Protein AF-A0A7S2I9E3-F1 (afdb_monomer_lite)

Organism: NCBI:txid1333877

Secondary structure (DSSP, 8-state):
---HHHHHHHHHHTT-----EEEEEE---B-TTS-B---STTTSSTTSHHHHBSHHHHHHHHHHHS--TT--HHHHHH-SSS---EEEEEEEEEE--TTTTTPEEEEEEEEEEEEE--S-SS--EEEEEETTEEEEEESSHHHHHHHHHHHHHHHHHHHHHTTTT-TT--HHHHHHHPPEEE---TT-SSTTS---HHHHHHHHHHHHHHH-

Foldseek 3Di:
DWALVNVVVVVVVVPPDPAAAEEEAEQEDADPQQQRDCVDPLSCPLRHLVPFWPVVVVSVVCQVVVPDDPDGLNCQQLPLPNHDKDKDFFTWGQFDTVVRVRDGDPDIDTHMYIYGYQNDLFADWDWDQDPVGTFIDGPDPSSLSSLLVVLVVSLVVQCVVQVVPPPPDDPVNSVRRRHHYRYDPHSASDPDRGHGPVSNVVSVVVSVVVRD

Sequence (212 aa):
DISALDIAQNLRKMNICDRHIFVLGEICSFDTAGAADLSKPYAMHPHCLPTRSDFSRFLETAQVTVRAGQATMQEHLKAKQDPYIFICPDVCCFRGSRDDGYGFVEEPSRVHVIAASMASNRPALQSVPTRQGSTKWYACKSDHTALVERLNLIALAALQASGMDAPGMDDEEAANKAPILILTAMGFGGGDQSHPRDAFASSLKAWRRNFS

pLDDT: mean 88.12, std 9.2, range [48.75, 97.25]

Radius of gyration: 17.82 Å; chains: 1; bounding box: 50×43×45 Å

Structure (mmCIF, N/CA/C/O backbone):
data_AF-A0A7S2I9E3-F1
#
_entry.id   AF-A0A7S2I9E3-F1
#
loop_
_atom_site.group_PDB
_atom_site.id
_atom_site.type_symbol
_atom_site.label_atom_id
_atom_site.label_alt_id
_atom_site.label_comp_id
_atom_site.label_asym_id
_atom_site.label_entity_id
_atom_site.label_seq_id
_atom_site.pdbx_PDB_ins_code
_atom_site.Cartn_x
_atom_site.Cartn_y
_atom_site.Cartn_z
_atom_site.occupancy
_atom_site.B_iso_or_equiv
_atom_site.auth_seq_id
_atom_site.auth_comp_id
_atom_site.auth_asym_id
_atom_site.auth_atom_id
_atom_site.pdbx_PDB_model_num
ATOM 1 N N . ASP A 1 1 ? 10.427 14.569 7.882 1.00 63.28 1 ASP A N 1
ATOM 2 C CA . ASP A 1 1 ? 9.485 13.743 7.105 1.00 63.28 1 ASP A CA 1
ATOM 3 C C . ASP A 1 1 ? 8.249 13.442 7.924 1.00 63.28 1 ASP A C 1
ATOM 5 O O . ASP A 1 1 ? 8.367 12.870 9.002 1.00 63.28 1 ASP A O 1
ATOM 9 N N . ILE A 1 2 ? 7.094 13.895 7.438 1.00 79.31 2 ILE A N 1
ATOM 10 C CA . ILE A 1 2 ? 5.773 13.616 8.018 1.00 79.31 2 ILE A CA 1
ATOM 11 C C . ILE A 1 2 ? 5.328 12.247 7.483 1.00 79.31 2 ILE A C 1
ATOM 13 O O . ILE A 1 2 ? 5.417 12.013 6.277 1.00 79.31 2 ILE A O 1
ATOM 17 N N . SER A 1 3 ? 4.886 11.327 8.346 1.00 87.31 3 SER A N 1
ATOM 18 C CA . SER A 1 3 ? 4.418 10.010 7.890 1.00 87.31 3 SER A CA 1
ATOM 19 C C . SER A 1 3 ? 3.008 10.087 7.292 1.00 87.31 3 SER A C 1
ATOM 21 O O . SER A 1 3 ? 2.239 10.992 7.608 1.00 87.31 3 SER A O 1
ATOM 23 N N . ALA A 1 4 ? 2.627 9.116 6.457 1.00 89.94 4 ALA A N 1
ATOM 24 C CA . ALA A 1 4 ? 1.278 9.070 5.881 1.00 89.94 4 ALA A CA 1
ATOM 25 C C . ALA A 1 4 ? 0.171 9.013 6.951 1.00 89.94 4 ALA A C 1
ATOM 27 O O . ALA A 1 4 ? -0.888 9.611 6.775 1.00 89.94 4 ALA A O 1
ATOM 28 N N . LEU A 1 5 ? 0.441 8.357 8.085 1.00 90.25 5 LEU A N 1
ATOM 29 C CA . LEU A 1 5 ? -0.459 8.359 9.236 1.00 90.25 5 LEU A CA 1
ATOM 30 C C . LEU A 1 5 ? -0.588 9.743 9.869 1.00 90.25 5 LEU A C 1
ATOM 32 O O . LEU A 1 5 ? -1.697 10.137 10.208 1.00 90.25 5 LEU A O 1
ATOM 36 N N . ASP A 1 6 ? 0.503 10.503 9.981 1.00 90.44 6 ASP A N 1
ATOM 37 C CA . ASP A 1 6 ? 0.441 11.868 10.519 1.00 90.44 6 ASP A CA 1
ATOM 38 C C . ASP A 1 6 ? -0.392 12.775 9.603 1.00 90.44 6 ASP A C 1
ATOM 40 O O . ASP A 1 6 ? -1.204 13.560 10.085 1.00 90.44 6 ASP A O 1
ATOM 44 N N . ILE A 1 7 ? -0.259 12.623 8.278 1.00 91.25 7 ILE A N 1
ATOM 45 C CA . ILE A 1 7 ? -1.106 13.332 7.305 1.00 91.25 7 ILE A CA 1
ATOM 46 C C . ILE A 1 7 ? -2.578 12.962 7.521 1.00 91.25 7 ILE A C 1
ATOM 48 O O . ILE A 1 7 ? -3.419 13.852 7.626 1.00 91.25 7 ILE A O 1
ATOM 52 N N . ALA A 1 8 ? -2.892 11.669 7.632 1.00 91.88 8 ALA A N 1
ATOM 53 C CA . ALA A 1 8 ? -4.262 11.199 7.827 1.00 91.88 8 ALA A CA 1
ATOM 54 C C . ALA A 1 8 ? -4.875 11.718 9.136 1.00 91.88 8 ALA A C 1
ATOM 56 O O . ALA A 1 8 ? -6.001 12.214 9.148 1.00 91.88 8 ALA A O 1
ATOM 57 N N . GLN A 1 9 ? -4.116 11.653 10.231 1.00 89.38 9 GLN A N 1
ATOM 58 C CA . GLN A 1 9 ? -4.528 12.151 11.541 1.00 89.38 9 GLN A CA 1
ATOM 59 C C . GLN A 1 9 ? -4.741 13.665 11.528 1.00 89.38 9 GLN A C 1
ATOM 61 O O . GLN A 1 9 ? -5.728 14.144 12.080 1.00 89.38 9 GLN A O 1
ATOM 66 N N . ASN A 1 10 ? -3.863 14.420 10.866 1.00 89.75 10 ASN A N 1
ATOM 67 C CA . ASN A 1 10 ? -4.015 15.866 10.732 1.00 89.75 10 ASN A CA 1
ATOM 68 C C . ASN A 1 10 ? -5.252 16.228 9.905 1.00 89.75 10 ASN A C 1
ATOM 70 O O . ASN A 1 10 ? -6.017 17.092 10.322 1.00 89.75 10 ASN A O 1
ATOM 74 N N . LEU A 1 11 ? -5.505 15.532 8.793 1.00 90.44 11 LEU A N 1
ATOM 75 C CA . LEU A 1 11 ? -6.718 15.735 7.995 1.00 90.44 11 LEU A CA 1
ATOM 76 C C . LEU A 1 11 ? -7.992 15.446 8.799 1.00 90.44 11 LEU A C 1
ATOM 78 O O . LEU A 1 11 ? -8.944 16.218 8.715 1.00 90.44 11 LEU A O 1
ATOM 82 N N . ARG A 1 12 ? -7.995 14.386 9.621 1.00 87.75 12 ARG A N 1
ATOM 83 C CA . ARG A 1 12 ? -9.100 14.098 10.549 1.00 87.75 12 ARG A CA 1
ATOM 84 C C . ARG A 1 12 ? -9.279 15.214 11.580 1.00 87.75 12 ARG A C 1
ATOM 86 O O . ARG A 1 12 ? -10.389 15.694 11.740 1.00 87.75 12 ARG A O 1
ATOM 93 N N . LYS A 1 13 ? -8.201 15.673 12.226 1.00 86.38 13 LYS A N 1
ATOM 94 C CA . LYS A 1 13 ? -8.250 16.752 13.234 1.00 86.38 13 LYS A CA 1
ATOM 95 C C . LYS A 1 13 ? -8.777 18.071 12.682 1.00 86.38 13 LYS A C 1
ATOM 97 O O . LYS A 1 13 ? -9.406 18.830 13.409 1.00 86.38 13 LYS A O 1
ATOM 102 N N . MET A 1 14 ? -8.503 18.364 11.414 1.00 86.06 14 MET A N 1
ATOM 103 C CA . MET A 1 14 ? -8.972 19.600 10.802 1.00 86.06 14 MET A CA 1
ATOM 104 C C . MET A 1 14 ? -10.490 19.594 10.542 1.00 86.06 14 MET A C 1
ATOM 106 O O . MET A 1 14 ? -11.033 20.656 10.257 1.00 86.06 14 MET A O 1
ATOM 110 N N . ASN A 1 15 ? -11.181 18.444 10.635 1.00 74.62 15 ASN A N 1
ATOM 111 C CA . ASN A 1 15 ? -12.612 18.294 10.325 1.00 74.62 15 ASN A CA 1
ATOM 112 C C . ASN A 1 15 ? -13.011 18.909 8.966 1.00 74.62 15 ASN A C 1
ATOM 114 O O . ASN A 1 15 ? -14.143 19.340 8.774 1.00 74.62 15 ASN A O 1
ATOM 118 N N . ILE A 1 16 ? -12.073 18.973 8.012 1.00 64.19 16 ILE A N 1
ATOM 119 C CA . ILE A 1 16 ? -12.275 19.683 6.738 1.00 64.19 16 ILE A CA 1
ATOM 120 C C . ILE A 1 16 ? -13.205 18.900 5.798 1.00 64.19 16 ILE A C 1
ATOM 122 O O . ILE A 1 16 ? -13.777 19.490 4.884 1.00 64.19 16 ILE A O 1
ATOM 126 N N . CYS A 1 17 ? -13.399 17.591 6.004 1.00 64.56 17 CYS A N 1
ATOM 127 C CA . CYS A 1 17 ? -14.349 16.812 5.212 1.00 64.56 17 CYS A CA 1
ATOM 128 C C . CYS A 1 17 ? -14.763 15.483 5.866 1.00 64.56 17 CYS A C 1
ATOM 130 O O . CYS A 1 17 ? -13.927 14.784 6.444 1.00 64.56 17 CYS A O 1
ATOM 132 N N . ASP A 1 18 ? -16.005 15.062 5.615 1.00 79.75 18 ASP A N 1
ATOM 133 C CA . ASP A 1 18 ? -16.528 13.718 5.930 1.00 79.75 18 ASP A CA 1
ATOM 134 C C . ASP A 1 18 ? -16.058 12.634 4.940 1.00 79.75 18 ASP A C 1
ATOM 136 O O . ASP A 1 18 ? -16.581 11.521 4.901 1.00 79.75 18 ASP A O 1
ATOM 140 N N . ARG A 1 19 ? -15.053 12.937 4.113 1.00 87.62 19 ARG A N 1
ATOM 141 C CA . ARG A 1 19 ? -14.538 11.998 3.115 1.00 87.62 19 ARG A CA 1
ATOM 142 C C . ARG A 1 19 ? -13.886 10.787 3.768 1.00 87.62 19 ARG A C 1
ATOM 144 O O . ARG A 1 19 ? -13.250 10.870 4.825 1.00 87.62 19 ARG A O 1
ATOM 151 N N . HIS A 1 20 ? -13.954 9.664 3.064 1.00 91.25 20 HIS A N 1
ATOM 152 C CA . HIS A 1 20 ? -13.134 8.507 3.384 1.00 91.25 20 HIS A CA 1
ATOM 153 C C . HIS A 1 20 ? -11.657 8.826 3.132 1.00 91.25 20 HIS A C 1
ATOM 155 O O . HIS A 1 20 ? -11.277 9.304 2.062 1.00 91.25 20 HIS A O 1
ATOM 161 N N . ILE A 1 21 ? -10.819 8.558 4.134 1.00 93.88 21 ILE A N 1
ATOM 162 C CA . ILE A 1 21 ? -9.367 8.726 4.054 1.00 93.88 21 ILE A CA 1
ATOM 163 C C . ILE A 1 21 ? -8.740 7.338 3.983 1.00 93.88 21 ILE A C 1
ATOM 165 O O . ILE A 1 21 ? -8.862 6.554 4.928 1.00 93.88 21 ILE A O 1
ATOM 169 N N . PHE A 1 22 ? -8.056 7.060 2.877 1.00 95.94 22 PHE A N 1
ATOM 170 C CA . PHE A 1 22 ? -7.307 5.834 2.646 1.00 95.94 22 PHE A CA 1
ATOM 171 C C . PHE A 1 22 ? -5.811 6.101 2.769 1.00 95.94 22 PHE A C 1
ATOM 173 O O . PHE A 1 22 ? -5.271 7.007 2.136 1.00 95.94 22 PHE A O 1
ATOM 180 N N . VAL A 1 23 ? -5.125 5.279 3.553 1.00 95.69 23 VAL A N 1
ATOM 181 C CA . VAL A 1 23 ? -3.666 5.263 3.668 1.00 95.69 23 VAL A CA 1
ATOM 182 C C . VAL A 1 23 ? -3.138 4.024 2.960 1.00 95.69 23 VAL A C 1
ATOM 184 O O . VAL A 1 23 ? -3.582 2.910 3.226 1.00 95.69 23 VAL A O 1
ATOM 187 N N . LEU A 1 24 ? -2.167 4.196 2.069 1.00 94.94 24 LEU A N 1
ATOM 188 C CA . LEU A 1 24 ? -1.490 3.070 1.434 1.00 94.94 24 LEU A CA 1
ATOM 189 C C . LEU A 1 24 ? -0.467 2.445 2.393 1.00 94.94 24 LEU A C 1
ATOM 191 O O . LEU A 1 24 ? 0.508 3.095 2.778 1.00 94.94 24 LEU A O 1
ATOM 195 N N . GLY A 1 25 ? -0.673 1.180 2.755 1.00 92.81 25 GLY A N 1
ATOM 196 C CA . GLY A 1 25 ? 0.267 0.357 3.511 1.00 92.81 25 GLY A CA 1
ATOM 197 C C . GLY A 1 25 ? 1.025 -0.608 2.600 1.00 92.81 25 GLY A C 1
ATOM 198 O O . GLY A 1 25 ? 0.417 -1.450 1.943 1.00 92.81 25 GLY A O 1
ATOM 199 N N . GLU A 1 26 ? 2.355 -0.519 2.576 1.00 91.69 26 GLU A N 1
ATOM 200 C CA . GLU A 1 26 ? 3.192 -1.485 1.856 1.00 91.69 26 GLU A CA 1
ATOM 201 C C . GLU A 1 26 ? 3.538 -2.686 2.749 1.00 91.69 26 GLU A C 1
ATOM 203 O O . GLU A 1 26 ? 4.067 -2.530 3.851 1.00 91.69 26 GLU A O 1
ATOM 208 N N . ILE A 1 27 ? 3.293 -3.897 2.248 1.00 91.50 27 ILE A N 1
ATOM 209 C CA . ILE A 1 27 ? 3.785 -5.146 2.831 1.00 91.50 27 ILE A CA 1
ATOM 210 C C . ILE A 1 27 ? 5.095 -5.509 2.132 1.00 91.50 27 ILE A C 1
ATOM 212 O O . ILE A 1 27 ? 5.107 -5.999 1.000 1.00 91.50 27 ILE A O 1
ATOM 216 N N . CYS A 1 28 ? 6.212 -5.257 2.811 1.00 88.19 28 CYS A N 1
ATOM 217 C CA . CYS A 1 28 ? 7.555 -5.408 2.241 1.00 88.19 28 CYS A CA 1
ATOM 218 C C . CYS A 1 28 ? 8.171 -6.801 2.461 1.00 88.19 28 CYS A C 1
ATOM 220 O O . CYS A 1 28 ? 9.138 -7.166 1.781 1.00 88.19 28 CYS A O 1
ATOM 222 N N . SER A 1 29 ? 7.644 -7.559 3.423 1.00 89.19 29 SER A N 1
ATOM 223 C CA . SER A 1 29 ? 8.229 -8.797 3.938 1.00 89.19 29 SER A CA 1
ATOM 224 C C . SER A 1 29 ? 7.209 -9.908 4.079 1.00 89.19 29 SER A C 1
ATOM 226 O O . SER A 1 29 ? 6.089 -9.694 4.539 1.00 89.19 29 SER A O 1
ATOM 228 N N . PHE A 1 30 ? 7.654 -11.106 3.715 1.00 92.12 30 PHE A N 1
ATOM 229 C CA . PHE A 1 30 ? 6.894 -12.337 3.826 1.00 92.12 30 PHE A CA 1
ATOM 230 C C . PHE A 1 30 ? 7.778 -13.417 4.448 1.00 92.12 30 PHE A C 1
ATOM 232 O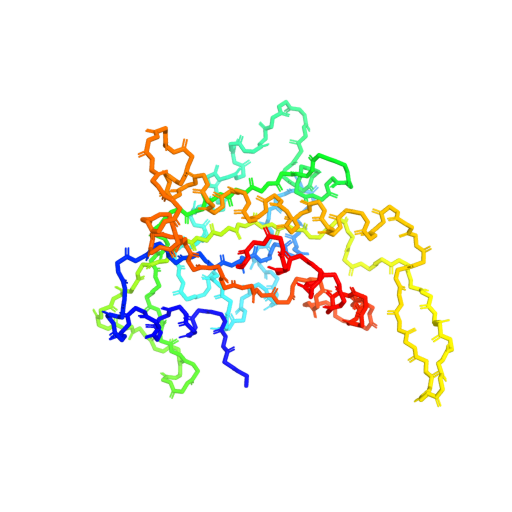 O . PHE A 1 30 ? 9.000 -13.402 4.252 1.00 92.12 30 PHE A O 1
ATOM 239 N N . ASP A 1 31 ? 7.170 -14.314 5.212 1.00 92.44 31 ASP A N 1
ATOM 240 C CA . ASP A 1 31 ? 7.840 -15.473 5.791 1.00 92.44 31 ASP A CA 1
ATOM 241 C C . ASP A 1 31 ? 8.002 -16.607 4.761 1.00 92.44 31 ASP A C 1
ATOM 243 O O . ASP A 1 31 ? 7.650 -16.480 3.587 1.00 92.44 31 ASP A O 1
ATOM 247 N N . THR A 1 32 ? 8.547 -17.746 5.190 1.00 92.44 32 THR A N 1
ATOM 248 C CA . THR A 1 32 ? 8.744 -18.910 4.311 1.00 92.44 32 THR A CA 1
ATOM 249 C C . THR A 1 32 ? 7.438 -19.563 3.853 1.00 92.44 32 THR A C 1
ATOM 251 O O . THR A 1 32 ? 7.467 -20.358 2.919 1.00 92.44 32 THR A O 1
ATOM 254 N N . ALA A 1 33 ? 6.309 -19.256 4.496 1.00 91.12 33 ALA A N 1
ATOM 255 C CA . ALA A 1 33 ? 4.976 -19.723 4.123 1.00 91.12 33 ALA A CA 1
ATOM 256 C C . ALA A 1 33 ? 4.209 -18.696 3.263 1.00 91.12 33 ALA A C 1
ATOM 258 O O . ALA A 1 33 ? 3.029 -18.901 2.963 1.00 91.12 33 ALA A O 1
ATOM 259 N N . GLY A 1 34 ? 4.854 -17.587 2.882 1.00 92.19 34 GLY A N 1
ATOM 260 C CA . GLY A 1 34 ? 4.257 -16.517 2.090 1.00 92.19 34 GLY A CA 1
ATOM 261 C C . GLY A 1 34 ? 3.233 -15.674 2.855 1.00 92.19 34 GLY A C 1
ATOM 262 O O . GLY A 1 34 ? 2.414 -15.000 2.226 1.00 92.19 34 GLY A O 1
ATOM 263 N N . ALA A 1 35 ? 3.239 -15.710 4.190 1.00 92.25 35 ALA A N 1
ATOM 264 C CA . ALA A 1 35 ? 2.438 -14.832 5.039 1.00 92.25 35 ALA A CA 1
ATOM 265 C C . ALA A 1 35 ? 3.191 -13.524 5.320 1.00 92.25 35 ALA A C 1
ATOM 267 O O . ALA A 1 35 ? 4.420 -13.502 5.328 1.00 92.25 35 ALA A O 1
ATOM 268 N N . ALA A 1 36 ? 2.468 -12.419 5.523 1.00 91.31 36 ALA A N 1
ATOM 269 C CA . ALA A 1 36 ? 3.090 -11.133 5.839 1.00 91.31 36 ALA A CA 1
ATOM 270 C C . ALA A 1 36 ? 3.890 -11.217 7.150 1.00 91.31 36 ALA A C 1
ATOM 272 O O . ALA A 1 36 ? 3.347 -11.574 8.195 1.00 91.31 36 ALA A O 1
ATOM 273 N N . ASP A 1 37 ? 5.169 -10.849 7.094 1.00 90.06 37 ASP A N 1
ATOM 274 C CA . ASP A 1 37 ? 6.086 -10.951 8.227 1.00 90.06 37 ASP A CA 1
ATOM 275 C C . ASP A 1 37 ? 6.319 -9.576 8.858 1.00 90.06 37 ASP A C 1
ATOM 277 O O . ASP A 1 37 ? 7.089 -8.751 8.351 1.00 90.06 37 ASP A O 1
ATOM 281 N N . LEU A 1 38 ? 5.642 -9.350 9.985 1.00 86.94 38 LEU A N 1
ATOM 282 C CA . LEU A 1 38 ? 5.753 -8.135 10.789 1.00 86.94 38 LEU A CA 1
ATOM 283 C C . LEU A 1 38 ? 6.889 -8.189 11.816 1.00 86.94 38 LEU A C 1
ATOM 285 O O . LEU A 1 38 ? 7.161 -7.184 12.458 1.00 86.94 38 LEU A O 1
ATOM 289 N N . SER A 1 39 ? 7.576 -9.324 11.979 1.00 83.62 39 SER A N 1
ATOM 290 C CA . SER A 1 39 ? 8.670 -9.452 12.953 1.00 83.62 39 SER A CA 1
ATOM 291 C C . SER A 1 39 ? 9.938 -8.705 12.528 1.00 83.62 39 SER A C 1
ATOM 293 O O . SER A 1 39 ? 10.861 -8.504 13.320 1.00 83.62 39 SER A O 1
ATOM 295 N N . LYS A 1 40 ? 10.007 -8.288 11.259 1.00 80.44 40 LYS A N 1
ATOM 296 C CA . LYS A 1 40 ? 11.184 -7.633 10.695 1.00 80.44 40 LYS A CA 1
ATOM 297 C C . LYS A 1 40 ? 11.345 -6.210 11.251 1.00 80.44 40 LYS A C 1
ATOM 299 O O . LYS A 1 40 ? 10.359 -5.481 11.351 1.00 80.44 40 LYS A O 1
ATOM 304 N N . PRO A 1 41 ? 12.584 -5.747 11.520 1.00 71.19 41 PRO A N 1
ATOM 305 C CA . PRO A 1 41 ? 12.826 -4.438 12.138 1.00 71.19 41 PRO A CA 1
ATOM 306 C C . PRO A 1 41 ? 12.171 -3.252 11.415 1.00 71.19 41 PRO A C 1
ATOM 308 O O . PRO A 1 41 ? 11.710 -2.311 12.052 1.00 71.19 41 PRO A O 1
ATOM 311 N N . TYR A 1 42 ? 12.084 -3.307 10.084 1.00 71.94 42 TYR A N 1
ATOM 312 C CA . TYR A 1 42 ? 11.457 -2.263 9.269 1.00 71.94 42 TYR A CA 1
ATOM 313 C C . TYR A 1 42 ? 9.923 -2.274 9.316 1.00 71.94 42 TYR A C 1
ATOM 315 O O . TYR A 1 42 ? 9.316 -1.242 9.058 1.00 71.94 42 TYR A O 1
ATOM 323 N N . ALA A 1 43 ? 9.287 -3.396 9.668 1.00 68.31 43 ALA A N 1
ATOM 324 C CA . ALA A 1 43 ? 7.842 -3.469 9.894 1.00 68.31 43 ALA A CA 1
ATOM 325 C C . ALA A 1 43 ? 7.446 -2.960 11.296 1.00 68.31 43 ALA A C 1
ATOM 327 O O . ALA A 1 43 ? 6.300 -2.568 11.515 1.00 68.31 43 ALA A O 1
ATOM 328 N N . MET A 1 44 ? 8.417 -2.907 12.216 1.00 76.62 44 MET A N 1
ATOM 329 C CA . MET A 1 44 ? 8.254 -2.499 13.616 1.00 76.62 44 MET A CA 1
ATOM 330 C C . MET A 1 44 ? 8.827 -1.109 13.921 1.00 76.62 44 MET A C 1
ATOM 332 O O . MET A 1 44 ? 9.019 -0.756 15.086 1.00 76.62 44 MET A O 1
ATOM 336 N N . HIS A 1 45 ? 9.097 -0.287 12.902 1.00 80.19 45 HIS A N 1
ATOM 337 C CA . HIS A 1 45 ? 9.501 1.093 13.152 1.00 80.19 45 HIS A CA 1
ATOM 338 C C . HIS A 1 45 ? 8.335 1.862 13.803 1.00 80.19 45 HIS A C 1
ATOM 340 O O . HIS A 1 45 ? 7.182 1.662 13.409 1.00 80.19 45 HIS A O 1
ATOM 346 N N . PRO A 1 46 ? 8.587 2.810 14.724 1.00 79.00 46 PRO A N 1
ATOM 347 C CA . PRO A 1 46 ? 7.541 3.665 15.295 1.00 79.00 46 PRO A CA 1
ATOM 348 C C . PRO A 1 46 ? 6.717 4.468 14.276 1.00 79.00 46 PRO A C 1
ATOM 350 O O . PRO A 1 46 ? 5.672 4.992 14.619 1.00 79.00 46 PRO A O 1
ATOM 353 N N . HIS A 1 47 ? 7.161 4.555 13.017 1.00 81.31 47 HIS A N 1
ATOM 354 C CA . HIS A 1 47 ? 6.428 5.219 11.932 1.00 81.31 47 HIS A CA 1
ATOM 355 C C . HIS A 1 47 ? 5.444 4.284 11.209 1.00 81.31 47 HIS A C 1
ATOM 357 O O . HIS A 1 47 ? 4.637 4.755 10.410 1.00 81.31 47 HIS A O 1
ATOM 363 N N . CYS A 1 48 ? 5.537 2.972 11.433 1.00 84.75 48 CYS A N 1
ATOM 364 C CA . CYS A 1 48 ? 4.824 1.966 10.658 1.00 84.75 48 CYS A CA 1
ATOM 365 C C . CYS A 1 48 ? 3.410 1.720 11.194 1.00 84.75 48 CYS A C 1
ATOM 367 O O . CYS A 1 48 ? 3.138 1.833 12.387 1.00 84.75 48 CYS A O 1
ATOM 369 N N . LEU A 1 49 ? 2.514 1.315 10.292 1.00 89.38 49 LEU A N 1
ATOM 370 C CA . LEU A 1 49 ? 1.132 0.956 10.619 1.00 89.38 49 LEU A CA 1
ATOM 371 C C . LEU A 1 49 ? 1.015 -0.049 11.783 1.00 89.38 49 LEU A C 1
ATOM 373 O O . LEU A 1 49 ? 0.250 0.244 12.705 1.00 89.38 49 LEU A O 1
ATOM 377 N N . PRO A 1 50 ? 1.775 -1.166 11.825 1.00 91.19 50 PRO A N 1
ATOM 378 C CA . P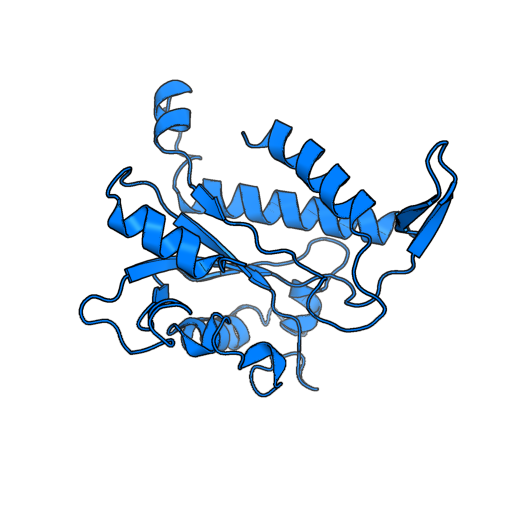RO A 1 50 ? 1.623 -2.176 12.877 1.00 91.19 50 PRO A CA 1
ATOM 379 C C . PRO A 1 50 ? 1.914 -1.678 14.296 1.00 91.19 50 PRO A C 1
ATOM 381 O O . PRO A 1 50 ? 1.396 -2.234 15.257 1.00 91.19 50 PRO A O 1
ATOM 384 N N . THR A 1 51 ? 2.757 -0.653 14.454 1.00 90.31 51 THR A N 1
ATOM 385 C CA . THR A 1 51 ? 3.145 -0.155 15.784 1.00 90.31 51 THR A CA 1
ATOM 386 C C . THR A 1 51 ? 2.207 0.928 16.300 1.00 90.31 51 THR A C 1
ATOM 388 O O . THR A 1 51 ? 2.079 1.098 17.515 1.00 90.31 51 THR A O 1
ATOM 391 N N . ARG A 1 52 ? 1.539 1.648 15.392 1.00 92.94 52 ARG A N 1
ATOM 392 C CA . ARG A 1 52 ? 0.662 2.786 15.705 1.00 92.94 52 ARG A CA 1
ATOM 393 C C . ARG A 1 52 ? -0.831 2.481 15.623 1.00 92.94 52 ARG A C 1
ATOM 395 O O . ARG A 1 52 ? -1.633 3.350 15.968 1.00 92.94 52 ARG A O 1
ATOM 402 N N . SER A 1 53 ? -1.201 1.295 15.150 1.00 95.06 53 SER A N 1
ATOM 403 C CA . SER A 1 53 ? -2.592 0.921 14.908 1.00 95.06 53 SER A CA 1
ATOM 404 C C . SER A 1 53 ? -2.857 -0.567 15.116 1.00 95.06 53 SER A C 1
ATOM 406 O O . SER A 1 53 ? -1.938 -1.349 15.349 1.00 95.06 53 SER A O 1
ATOM 408 N N . ASP A 1 54 ? -4.121 -0.969 15.012 1.00 95.94 54 ASP A N 1
ATOM 409 C CA . ASP A 1 54 ? -4.553 -2.367 15.077 1.00 95.94 54 ASP A CA 1
ATOM 410 C C . ASP A 1 54 ? -4.496 -3.097 13.721 1.00 95.94 54 ASP A C 1
ATOM 412 O O . ASP A 1 54 ? -5.021 -4.203 13.586 1.00 95.94 54 ASP A O 1
ATOM 416 N N . PHE A 1 55 ? -3.794 -2.522 12.736 1.00 95.19 55 PHE A N 1
ATOM 417 C CA . PHE A 1 55 ? -3.614 -3.061 11.384 1.00 95.19 55 PHE A CA 1
ATOM 418 C C . PHE A 1 55 ? -3.200 -4.543 11.344 1.00 95.19 55 PHE A C 1
ATOM 420 O O . PHE A 1 55 ? -3.651 -5.283 10.469 1.00 95.19 55 PHE A O 1
ATOM 427 N N . SER A 1 56 ? -2.392 -5.008 12.302 1.00 93.19 56 SER A N 1
ATOM 428 C CA . SER A 1 56 ? -1.953 -6.409 12.380 1.00 93.19 56 SER A CA 1
ATOM 429 C C . SER A 1 56 ? -3.121 -7.406 12.446 1.00 93.19 56 SER A C 1
ATOM 431 O O . SER A 1 56 ? -3.037 -8.473 11.847 1.00 93.19 56 SER A O 1
ATOM 433 N N . ARG A 1 57 ? -4.251 -7.039 13.068 1.00 93.94 57 ARG A N 1
ATOM 434 C CA . ARG A 1 57 ? -5.456 -7.892 13.131 1.00 93.94 57 ARG A CA 1
ATOM 435 C C . ARG A 1 57 ? -6.091 -8.102 11.756 1.00 93.94 57 ARG A C 1
ATOM 437 O O . ARG A 1 57 ? -6.566 -9.190 11.424 1.00 93.94 57 ARG A O 1
ATOM 444 N N . PHE A 1 58 ? -6.087 -7.053 10.936 1.00 94.44 58 PHE A N 1
ATOM 445 C CA . PHE A 1 58 ? -6.585 -7.129 9.566 1.00 94.44 58 PHE A CA 1
ATOM 446 C C . PHE A 1 58 ? -5.658 -7.971 8.693 1.00 94.44 58 PHE A C 1
ATOM 448 O O . PHE A 1 58 ? -6.138 -8.742 7.867 1.00 94.44 58 PHE A O 1
ATOM 455 N N . LEU A 1 59 ? -4.341 -7.875 8.909 1.00 91.25 59 LEU A N 1
ATOM 456 C CA . LEU A 1 59 ? -3.367 -8.729 8.234 1.00 91.25 59 LEU A CA 1
ATOM 457 C C . LEU A 1 59 ? -3.587 -10.210 8.542 1.00 91.25 59 LEU A C 1
ATOM 459 O O . LEU A 1 59 ? -3.613 -11.009 7.612 1.00 91.25 59 LEU A O 1
ATOM 463 N N . GLU A 1 60 ? -3.790 -10.573 9.807 1.00 90.69 60 GLU A N 1
ATOM 464 C CA . GLU A 1 60 ? -4.085 -11.955 10.216 1.00 90.69 60 GLU A CA 1
ATOM 465 C C . GLU A 1 60 ? -5.343 -12.489 9.512 1.00 90.69 60 GLU A C 1
ATOM 467 O O . GLU A 1 60 ? -5.340 -13.583 8.947 1.00 90.69 60 GLU A O 1
ATOM 472 N N . THR A 1 61 ? -6.402 -11.677 9.450 1.00 91.25 61 THR A N 1
ATOM 473 C CA . THR A 1 61 ? -7.647 -12.037 8.752 1.00 91.25 61 THR A CA 1
ATOM 474 C C . THR A 1 61 ? -7.433 -12.181 7.242 1.00 91.25 61 THR A C 1
ATOM 476 O O . THR A 1 61 ? -7.892 -13.146 6.619 1.00 91.25 61 THR A O 1
ATOM 479 N N . ALA A 1 62 ? -6.697 -11.248 6.635 1.00 89.88 62 ALA A N 1
ATOM 480 C CA . ALA A 1 62 ? -6.368 -11.286 5.217 1.00 89.88 62 ALA A CA 1
ATOM 481 C C . ALA A 1 62 ? -5.506 -12.509 4.874 1.00 89.88 62 ALA A C 1
ATOM 483 O O . ALA A 1 62 ? -5.699 -13.100 3.820 1.00 89.88 62 ALA A O 1
ATOM 484 N N . GLN A 1 63 ? -4.600 -12.947 5.752 1.00 87.38 63 GLN A N 1
ATOM 485 C CA . GLN A 1 63 ? -3.770 -14.138 5.522 1.00 87.38 63 GLN A CA 1
ATOM 486 C C . GLN A 1 63 ? -4.598 -15.415 5.379 1.00 87.38 63 GLN A C 1
ATOM 488 O O . GLN A 1 63 ? -4.249 -16.279 4.576 1.00 87.38 63 GLN A O 1
ATOM 493 N N . VAL A 1 64 ? -5.700 -15.526 6.121 1.00 85.81 64 VAL A N 1
ATOM 494 C CA . VAL A 1 64 ? -6.630 -16.657 6.006 1.00 85.81 64 VAL A CA 1
ATOM 495 C C . VAL A 1 64 ? -7.493 -16.533 4.747 1.00 85.81 64 VAL A C 1
ATOM 497 O O . VAL A 1 64 ? -7.739 -17.529 4.076 1.00 85.81 64 VAL A O 1
ATOM 500 N N . THR A 1 65 ? -7.917 -15.315 4.407 1.00 82.56 65 THR A N 1
ATOM 501 C CA . THR A 1 65 ? -8.941 -15.064 3.376 1.00 82.56 65 THR A CA 1
ATOM 502 C C . THR A 1 65 ? -8.368 -14.935 1.961 1.00 82.56 65 THR A C 1
ATOM 504 O O . THR A 1 65 ? -8.979 -15.391 1.001 1.00 82.56 65 THR A O 1
ATOM 507 N N . VAL A 1 66 ? -7.183 -14.331 1.815 1.00 78.56 66 VAL A N 1
ATOM 508 C CA . VAL A 1 66 ? -6.486 -14.143 0.525 1.00 78.56 66 VAL A CA 1
ATOM 509 C C . VAL A 1 66 ? -5.901 -15.459 0.011 1.00 78.56 66 VAL A C 1
ATOM 511 O O . VAL A 1 66 ? -5.583 -15.557 -1.167 1.00 78.56 66 VAL A O 1
ATOM 514 N N . ARG A 1 67 ? -5.791 -16.494 0.855 1.00 71.75 67 ARG A N 1
ATOM 515 C CA . ARG A 1 67 ? -5.450 -17.851 0.412 1.00 71.75 67 ARG A CA 1
ATOM 516 C C . ARG A 1 67 ? -6.579 -18.412 -0.458 1.00 71.75 67 ARG A C 1
ATOM 518 O O . ARG A 1 67 ? -7.508 -19.045 0.039 1.00 71.75 67 ARG A O 1
ATOM 525 N N . ALA A 1 68 ? -6.492 -18.182 -1.765 1.00 64.56 68 ALA A N 1
ATOM 526 C CA . ALA A 1 68 ? -7.393 -18.750 -2.755 1.00 64.56 68 ALA A CA 1
ATOM 527 C C . ALA A 1 68 ? -6.747 -19.996 -3.381 1.00 64.56 68 ALA A C 1
ATOM 529 O O . ALA A 1 68 ? -5.818 -19.919 -4.186 1.00 64.56 68 ALA A O 1
ATOM 530 N N . GLY A 1 69 ? -7.240 -21.177 -3.009 1.00 73.50 69 GLY A N 1
ATOM 531 C CA . GLY A 1 69 ? -6.687 -22.442 -3.494 1.00 73.50 69 GLY A CA 1
ATOM 532 C C . GLY A 1 69 ? -5.290 -22.720 -2.930 1.00 73.50 69 GLY A C 1
ATOM 533 O O . GLY A 1 69 ? -5.133 -22.838 -1.719 1.00 73.50 69 GLY A O 1
ATOM 534 N N . GLN A 1 70 ? -4.295 -22.881 -3.808 1.00 80.56 70 GLN A N 1
ATOM 535 C CA . GLN A 1 70 ? -2.907 -23.207 -3.435 1.00 80.56 70 GLN A CA 1
ATOM 536 C C . GLN A 1 70 ? -1.989 -21.979 -3.333 1.00 80.56 70 GLN A C 1
ATOM 538 O O . GLN A 1 70 ? -0.853 -22.115 -2.889 1.00 80.56 70 GLN A O 1
ATOM 543 N N . ALA A 1 71 ? -2.457 -20.798 -3.746 1.00 90.00 71 ALA A N 1
ATOM 544 C CA . ALA A 1 71 ? -1.633 -19.599 -3.764 1.00 90.00 71 ALA A CA 1
ATOM 545 C C . ALA A 1 71 ? -1.581 -18.919 -2.384 1.00 90.00 71 ALA A C 1
ATOM 547 O O . ALA A 1 71 ? -2.572 -18.780 -1.662 1.00 90.00 71 ALA A O 1
ATOM 548 N N . THR A 1 72 ? -0.381 -18.496 -2.013 1.00 93.44 72 THR A N 1
ATOM 549 C CA . THR A 1 72 ? -0.067 -17.757 -0.793 1.00 93.44 72 THR A CA 1
ATOM 550 C C . THR A 1 72 ? -0.434 -16.279 -0.930 1.00 93.44 72 THR A C 1
ATOM 552 O O . THR A 1 72 ? -0.562 -15.735 -2.029 1.00 93.44 72 THR A O 1
ATOM 555 N N . MET A 1 73 ? -0.542 -15.581 0.206 1.00 94.06 73 MET A N 1
ATOM 556 C CA . MET A 1 73 ? -0.717 -14.125 0.211 1.00 94.06 73 MET A CA 1
ATOM 557 C C . MET A 1 73 ? 0.415 -13.432 -0.560 1.00 94.06 73 MET A C 1
ATOM 559 O O . MET A 1 73 ? 0.155 -12.526 -1.349 1.00 94.06 73 MET A O 1
ATOM 563 N N . GLN A 1 74 ? 1.661 -13.870 -0.369 1.00 94.75 74 GLN A N 1
ATOM 564 C CA . GLN A 1 74 ? 2.804 -13.353 -1.113 1.00 94.75 74 GLN A CA 1
ATOM 565 C C . GLN A 1 74 ? 2.615 -13.485 -2.626 1.00 94.75 74 GLN A C 1
ATOM 567 O O . GLN A 1 74 ? 2.852 -12.516 -3.344 1.00 94.75 74 GLN A O 1
ATOM 572 N N . GLU A 1 75 ? 2.208 -14.655 -3.119 1.00 95.06 75 GLU A N 1
ATOM 573 C CA . GLU A 1 75 ? 2.022 -14.889 -4.555 1.00 95.06 75 GLU A CA 1
ATOM 574 C C . GLU A 1 75 ? 0.953 -13.966 -5.138 1.00 95.06 75 GLU A C 1
ATOM 576 O O . GLU A 1 75 ? 1.204 -13.326 -6.156 1.00 95.06 75 GLU A O 1
ATOM 581 N N . HIS A 1 76 ? -0.179 -13.803 -4.452 1.00 95.00 76 HIS A N 1
ATOM 582 C CA . HIS A 1 76 ? -1.248 -12.899 -4.878 1.00 95.00 76 HIS A CA 1
ATOM 583 C C . HIS A 1 76 ? -0.828 -11.421 -4.873 1.00 95.00 76 HIS A C 1
ATOM 585 O O . HIS A 1 76 ? -1.015 -10.710 -5.862 1.00 95.00 76 HIS A O 1
ATOM 591 N N . LEU A 1 77 ? -0.227 -10.935 -3.783 1.00 94.88 77 LEU A N 1
ATOM 592 C CA . LEU A 1 77 ? 0.149 -9.520 -3.662 1.00 94.88 77 LEU A CA 1
ATOM 593 C C . LEU A 1 77 ? 1.338 -9.150 -4.565 1.00 94.88 77 LEU A C 1
ATOM 595 O O . LEU A 1 77 ? 1.436 -8.019 -5.053 1.00 94.88 77 LEU A O 1
ATOM 599 N N . LYS A 1 78 ? 2.261 -10.091 -4.808 1.00 95.50 78 LYS A N 1
ATOM 600 C CA . LYS A 1 78 ? 3.466 -9.874 -5.627 1.00 95.50 78 LYS A CA 1
ATOM 601 C C . LYS A 1 78 ? 3.311 -10.309 -7.087 1.00 95.50 78 LYS A C 1
ATOM 603 O O . LYS A 1 78 ? 4.258 -10.135 -7.855 1.00 95.50 78 LYS A O 1
ATOM 608 N N . ALA A 1 79 ? 2.148 -10.807 -7.507 1.00 95.50 79 ALA A N 1
ATOM 609 C CA . ALA A 1 79 ? 1.909 -11.200 -8.894 1.00 95.50 79 ALA A CA 1
ATOM 610 C C . ALA A 1 79 ? 2.186 -10.033 -9.859 1.00 95.50 79 ALA A C 1
ATOM 612 O O . ALA A 1 79 ? 1.737 -8.904 -9.649 1.00 95.50 79 ALA A O 1
ATOM 613 N N . LYS A 1 80 ? 2.984 -10.257 -10.910 1.00 95.44 80 LYS A N 1
ATOM 614 C CA . LYS A 1 80 ? 3.285 -9.190 -11.885 1.00 95.44 80 LYS A CA 1
ATOM 615 C C . LYS A 1 80 ? 2.062 -8.794 -12.707 1.00 95.44 80 LYS A C 1
ATOM 617 O O . LYS A 1 80 ? 1.985 -7.639 -13.096 1.00 95.44 80 LYS A O 1
ATOM 622 N N . GLN A 1 81 ? 1.181 -9.756 -12.954 1.00 94.50 81 GLN A N 1
ATOM 623 C CA . GLN A 1 81 ? -0.090 -9.619 -13.657 1.00 94.50 81 GLN A CA 1
ATOM 624 C C . GLN A 1 81 ? -1.198 -9.960 -12.665 1.00 94.50 81 GLN A C 1
ATOM 626 O O . GLN A 1 81 ? -0.978 -10.808 -11.800 1.00 94.50 81 GLN A O 1
ATOM 631 N N . ASP A 1 82 ? -2.335 -9.282 -12.775 1.00 91.69 82 ASP A N 1
ATOM 632 C CA . ASP A 1 82 ? -3.499 -9.458 -11.900 1.00 91.69 82 ASP A CA 1
ATOM 633 C C . ASP A 1 82 ? -3.148 -9.443 -10.394 1.00 91.69 82 ASP A C 1
ATOM 635 O O . ASP A 1 82 ? -3.475 -10.381 -9.660 1.00 91.69 82 ASP A O 1
ATOM 639 N N . PRO A 1 83 ? -2.431 -8.406 -9.905 1.00 94.94 83 PRO A N 1
ATOM 640 C CA . PRO A 1 83 ? -2.047 -8.323 -8.503 1.00 94.94 83 PRO A CA 1
ATOM 641 C C . PRO A 1 83 ? -3.267 -8.158 -7.605 1.00 94.94 83 PRO A C 1
ATOM 643 O O . PRO A 1 83 ? -4.220 -7.464 -7.948 1.00 94.94 83 PRO A O 1
ATOM 646 N N . TYR A 1 84 ? -3.200 -8.734 -6.409 1.00 94.56 84 TYR A N 1
ATOM 647 C CA . TYR A 1 84 ? -4.232 -8.528 -5.399 1.00 94.56 84 TYR A CA 1
ATOM 648 C C . TYR A 1 84 ? -3.831 -7.371 -4.481 1.00 94.56 84 TYR A C 1
ATOM 650 O O . TYR A 1 84 ? -2.650 -7.122 -4.227 1.00 94.56 84 TYR A O 1
ATOM 658 N N . ILE A 1 85 ? -4.841 -6.696 -3.947 1.00 95.25 85 ILE A N 1
ATOM 659 C CA . ILE A 1 85 ? -4.748 -5.791 -2.800 1.00 95.25 85 ILE A CA 1
ATOM 660 C C . ILE A 1 85 ? -5.887 -6.135 -1.846 1.00 95.25 85 ILE A C 1
ATOM 662 O O . ILE A 1 85 ? -6.827 -6.836 -2.222 1.00 95.25 85 ILE A O 1
ATOM 666 N N . PHE A 1 86 ? -5.839 -5.625 -0.623 1.00 94.94 86 PHE A N 1
ATOM 667 C CA . PHE A 1 86 ? -6.986 -5.702 0.275 1.00 94.94 86 PHE A CA 1
ATOM 668 C C . PHE A 1 86 ? -7.165 -4.401 1.043 1.00 94.94 86 PHE A C 1
ATOM 670 O O . PHE A 1 86 ? -6.223 -3.630 1.239 1.00 94.94 86 PHE A O 1
ATOM 677 N N . ILE A 1 87 ? -8.405 -4.162 1.455 1.00 95.94 87 ILE A N 1
ATOM 678 C CA . ILE A 1 87 ? -8.803 -2.978 2.205 1.00 95.94 87 ILE A CA 1
ATOM 679 C C . ILE A 1 87 ? -9.043 -3.387 3.653 1.00 95.94 87 ILE A C 1
ATOM 681 O O . ILE A 1 87 ? -9.777 -4.333 3.931 1.00 95.94 87 ILE A O 1
ATOM 685 N N . CYS A 1 88 ? -8.449 -2.637 4.570 1.00 96.31 88 CYS A N 1
ATOM 686 C CA . CYS A 1 88 ? -8.685 -2.713 6.000 1.00 96.31 88 CYS A CA 1
ATOM 687 C C . CYS A 1 88 ? -9.510 -1.481 6.395 1.00 96.31 88 CYS A C 1
ATOM 689 O O . CYS A 1 88 ? -8.944 -0.388 6.520 1.00 96.31 88 CYS A O 1
ATOM 691 N N . PRO A 1 89 ? -10.841 -1.593 6.510 1.00 95.12 89 PRO A N 1
ATOM 692 C CA . PRO A 1 89 ? -11.664 -0.462 6.907 1.00 95.12 89 PRO A CA 1
ATOM 693 C C . PRO A 1 89 ? -11.462 -0.129 8.390 1.00 95.12 89 PRO A C 1
ATOM 695 O O . PRO A 1 89 ? -11.242 -1.027 9.195 1.00 95.12 89 PRO A O 1
ATOM 698 N N . ASP A 1 90 ? -11.573 1.154 8.746 1.00 95.06 90 ASP A N 1
ATOM 699 C CA . ASP A 1 90 ? -11.614 1.620 10.140 1.00 95.06 90 ASP A CA 1
ATOM 700 C C . ASP A 1 90 ? -10.449 1.162 11.031 1.00 95.06 90 ASP A C 1
ATOM 702 O O . ASP A 1 90 ? -10.618 0.934 12.230 1.00 95.06 90 ASP A O 1
ATOM 706 N N . VAL A 1 91 ? -9.243 1.096 10.464 1.00 96.62 91 VAL A N 1
ATOM 707 C CA . VAL A 1 91 ? -8.010 0.853 11.219 1.00 96.62 91 VAL A CA 1
ATOM 708 C C . VAL A 1 91 ? -7.854 1.937 12.283 1.00 96.62 91 VAL A C 1
ATOM 710 O O . VAL A 1 91 ? -7.796 3.139 11.990 1.00 96.62 91 VAL A O 1
ATOM 713 N N . CYS A 1 92 ? -7.789 1.498 13.535 1.00 95.94 92 CYS A N 1
ATOM 714 C CA . CYS A 1 92 ? -7.752 2.350 14.707 1.00 95.94 92 CYS A CA 1
ATOM 715 C C . CYS A 1 92 ? -6.310 2.760 15.002 1.00 95.94 92 CYS A C 1
ATOM 717 O O . CYS A 1 92 ? -5.478 1.946 15.402 1.00 95.94 92 CYS A O 1
ATOM 719 N N . CYS A 1 93 ? -6.012 4.041 14.817 1.00 94.56 93 CYS A N 1
ATOM 720 C CA . CYS A 1 93 ? -4.715 4.638 15.096 1.00 94.56 93 CYS A CA 1
ATOM 721 C C . CYS A 1 93 ? -4.695 5.179 16.528 1.00 94.56 93 CYS A C 1
ATOM 723 O O . CYS A 1 93 ? -5.235 6.252 16.807 1.00 94.56 93 CYS A O 1
ATOM 725 N N . PHE A 1 94 ? -4.045 4.436 17.422 1.00 94.50 94 PHE A N 1
ATOM 726 C CA . PHE A 1 94 ? -3.987 4.713 18.860 1.00 94.50 94 PHE A CA 1
ATOM 727 C C . PHE A 1 94 ? -2.653 5.322 19.316 1.00 94.50 94 PHE A C 1
ATOM 729 O O . PHE A 1 94 ? -2.491 5.582 20.506 1.00 94.50 94 PHE A O 1
ATOM 736 N N . ARG A 1 95 ? -1.696 5.567 18.405 1.00 93.19 95 ARG A N 1
ATOM 737 C CA . ARG A 1 95 ? -0.457 6.312 18.703 1.00 93.19 95 ARG A CA 1
ATOM 738 C C . ARG A 1 95 ? -0.324 7.616 17.920 1.00 93.19 95 ARG A C 1
ATOM 740 O O . ARG A 1 95 ? -0.660 7.689 16.732 1.00 93.19 95 ARG A O 1
ATOM 747 N N . GLY A 1 96 ? 0.229 8.616 18.602 1.00 89.31 96 GLY A N 1
ATOM 748 C CA . GLY A 1 96 ? 0.495 9.960 18.101 1.00 89.31 96 GLY A CA 1
ATOM 749 C C . GLY A 1 96 ? 1.688 10.034 17.154 1.00 89.31 96 GLY A C 1
ATOM 750 O O . GLY A 1 96 ? 2.262 9.014 16.757 1.00 89.31 96 GLY A O 1
ATOM 751 N N . SER A 1 97 ? 2.025 11.261 16.770 1.00 88.75 97 SER A N 1
ATOM 752 C CA . SER A 1 97 ? 3.061 11.547 15.784 1.00 88.75 97 SER A CA 1
ATOM 753 C C . SER A 1 97 ? 4.474 11.385 16.353 1.00 88.75 97 SER A C 1
ATOM 755 O O . SER A 1 97 ? 4.669 11.099 17.538 1.00 88.75 97 SER A O 1
ATOM 757 N N . ARG A 1 98 ? 5.480 11.604 15.499 1.00 85.56 98 ARG A N 1
ATOM 758 C CA . ARG A 1 98 ? 6.881 11.692 15.930 1.00 85.56 98 ARG A CA 1
ATOM 759 C C . ARG A 1 98 ? 7.105 12.813 16.944 1.00 85.56 98 ARG A C 1
ATOM 761 O O . ARG A 1 98 ? 7.881 12.615 17.875 1.00 85.56 98 ARG A O 1
ATOM 768 N N . ASP A 1 99 ? 6.448 13.952 16.749 1.00 85.44 99 ASP A N 1
ATOM 769 C CA . ASP A 1 99 ? 6.626 15.138 17.591 1.00 85.44 99 ASP A CA 1
ATOM 770 C C . ASP A 1 99 ? 6.072 14.899 19.006 1.00 85.44 99 ASP A C 1
ATOM 772 O O . ASP A 1 99 ? 6.606 15.423 19.979 1.00 85.44 99 ASP A O 1
ATOM 776 N N . ASP A 1 100 ? 5.098 13.991 19.126 1.00 84.38 100 ASP A N 1
ATOM 777 C CA . ASP A 1 100 ? 4.517 13.524 20.392 1.00 84.38 100 ASP A CA 1
ATOM 778 C C . ASP A 1 100 ? 5.222 12.267 20.951 1.00 84.38 100 ASP A C 1
ATOM 780 O O . ASP A 1 100 ? 4.724 11.606 21.866 1.00 84.38 100 ASP A O 1
ATOM 784 N N . GLY A 1 101 ? 6.348 11.856 20.356 1.00 88.06 101 GLY A N 1
ATOM 785 C CA . GLY A 1 101 ? 7.112 10.678 20.777 1.00 88.06 101 GLY A CA 1
ATOM 786 C C . GLY A 1 101 ? 6.404 9.331 20.575 1.00 88.06 101 GLY A C 1
ATOM 787 O O . GLY A 1 101 ? 6.792 8.346 21.202 1.00 88.06 101 GLY A O 1
ATOM 788 N N . TYR A 1 102 ? 5.380 9.257 19.716 1.00 90.19 102 TYR A N 1
ATOM 789 C CA . TYR A 1 102 ? 4.534 8.068 19.500 1.00 90.19 102 TYR A CA 1
ATOM 790 C C . TYR A 1 102 ? 3.819 7.556 20.761 1.00 90.19 102 TYR A C 1
ATOM 792 O O . TYR A 1 102 ? 3.575 6.348 20.912 1.00 90.19 102 TYR A O 1
ATOM 800 N N . GLY A 1 103 ? 3.478 8.468 21.674 1.00 91.75 103 GLY A N 1
ATOM 801 C CA . GLY A 1 103 ? 2.636 8.170 22.831 1.00 91.75 103 GLY A CA 1
ATOM 802 C C . GLY A 1 103 ? 1.248 7.667 22.426 1.00 91.75 103 GLY A C 1
ATOM 803 O O . GLY A 1 103 ? 0.803 7.872 21.295 1.00 91.75 103 GLY A O 1
ATOM 804 N N . PHE A 1 104 ? 0.564 6.989 23.348 1.00 94.25 104 PHE A N 1
ATOM 805 C CA . PHE A 1 104 ? -0.855 6.690 23.165 1.00 94.25 104 PHE A CA 1
ATOM 806 C C . PHE A 1 104 ? -1.659 7.991 23.150 1.00 94.25 104 PHE A C 1
ATOM 808 O O . PHE A 1 104 ? -1.360 8.905 23.915 1.00 94.25 104 PHE A O 1
ATOM 815 N N . VAL A 1 105 ? -2.656 8.072 22.271 1.00 91.94 105 VAL A N 1
ATOM 816 C CA . VAL A 1 105 ? -3.556 9.233 22.191 1.00 91.94 105 VAL A CA 1
ATOM 817 C C . VAL A 1 105 ? -4.818 8.988 23.011 1.00 91.94 105 VAL A C 1
ATOM 819 O O . VAL A 1 105 ? -5.298 7.858 23.078 1.00 91.94 105 VAL A O 1
ATOM 822 N N . GLU A 1 106 ? -5.361 10.049 23.605 1.00 90.81 106 GLU A N 1
ATOM 823 C CA . GLU A 1 106 ? -6.632 9.996 24.343 1.00 90.81 106 GLU A CA 1
ATOM 824 C C . GLU A 1 106 ? -7.812 9.689 23.414 1.00 90.81 106 GLU A C 1
ATOM 826 O O . GLU A 1 106 ? -8.690 8.901 23.759 1.00 90.81 106 GLU A O 1
ATOM 831 N N . GLU A 1 107 ? -7.784 10.251 22.203 1.00 90.31 107 GLU A N 1
ATOM 832 C CA . GLU A 1 107 ? -8.804 10.058 21.174 1.00 90.31 107 GLU A CA 1
ATOM 833 C C . GLU A 1 107 ? -8.198 9.365 19.942 1.00 90.31 107 GLU A C 1
ATOM 835 O O . GLU A 1 107 ? -7.580 10.014 19.087 1.00 90.31 107 GLU A O 1
ATOM 840 N N . PRO A 1 108 ? -8.330 8.028 19.830 1.00 93.00 108 PRO A N 1
ATOM 841 C CA . PRO A 1 108 ? -7.898 7.301 18.647 1.00 93.00 108 PRO A CA 1
ATOM 842 C C . PRO A 1 108 ? -8.663 7.741 17.401 1.00 93.00 108 PRO A C 1
ATOM 844 O O . PRO A 1 108 ? -9.873 7.961 17.420 1.00 93.00 108 PRO A O 1
ATOM 847 N N . SER A 1 109 ? -7.953 7.806 16.282 1.00 90.56 109 SER A N 1
ATOM 848 C CA . SER A 1 109 ? -8.524 8.169 14.980 1.00 90.56 109 SER A CA 1
ATOM 849 C C . SER A 1 109 ? -8.699 6.935 14.105 1.00 90.56 109 SER A C 1
ATOM 851 O O . SER A 1 109 ? -7.975 5.951 14.254 1.00 90.56 109 SER A O 1
ATOM 853 N N . ARG A 1 110 ? -9.653 6.988 13.171 1.00 92.81 110 ARG A N 1
ATOM 854 C CA . ARG A 1 110 ? -9.907 5.905 12.214 1.00 92.81 110 ARG A CA 1
ATOM 855 C C . ARG A 1 110 ? -9.513 6.301 10.801 1.00 92.81 110 ARG A C 1
ATOM 857 O O . ARG A 1 110 ? -9.857 7.388 10.317 1.00 92.81 110 ARG A O 1
ATOM 864 N N . VAL A 1 111 ? -8.815 5.388 10.140 1.00 93.31 111 VAL A N 1
ATOM 865 C CA . VAL A 1 111 ? -8.406 5.500 8.738 1.00 93.31 111 VAL A CA 1
ATOM 866 C C . VAL A 1 111 ? -8.708 4.189 8.024 1.00 93.31 111 VAL A C 1
ATOM 868 O O . VAL A 1 111 ? -8.628 3.122 8.626 1.00 93.31 111 VAL A O 1
ATOM 871 N N . HIS A 1 112 ? -9.030 4.241 6.737 1.00 96.00 112 HIS A N 1
ATOM 872 C CA . HIS A 1 112 ? -9.021 3.033 5.919 1.00 96.00 112 HIS A CA 1
ATOM 873 C C . HIS A 1 112 ? -7.587 2.794 5.447 1.00 96.00 112 HIS A C 1
ATOM 875 O O . HIS A 1 112 ? -6.860 3.741 5.144 1.00 96.00 112 HIS A O 1
ATOM 881 N N . VAL A 1 113 ? -7.155 1.541 5.376 1.00 96.81 113 VAL A N 1
ATOM 882 C CA . VAL A 1 113 ? -5.836 1.187 4.844 1.00 96.81 113 VAL A CA 1
ATOM 883 C C . VAL A 1 113 ? -6.020 0.333 3.605 1.00 96.81 113 VAL A C 1
ATOM 885 O O . VAL A 1 113 ? -6.757 -0.645 3.636 1.00 96.81 113 VAL A O 1
ATOM 888 N N . ILE A 1 114 ? -5.336 0.682 2.521 1.00 97.25 114 ILE A N 1
ATOM 889 C CA . ILE A 1 114 ? -5.186 -0.203 1.364 1.00 97.25 114 ILE A CA 1
ATOM 890 C C . ILE A 1 114 ? -3.824 -0.857 1.494 1.00 97.25 114 ILE A C 1
ATOM 892 O O . ILE A 1 114 ? -2.806 -0.168 1.484 1.00 97.25 114 ILE A O 1
ATOM 896 N N . ALA A 1 115 ? -3.801 -2.174 1.643 1.00 95.38 115 ALA A N 1
ATOM 897 C CA . ALA A 1 115 ? -2.577 -2.938 1.760 1.00 95.38 115 ALA A CA 1
ATOM 898 C C . ALA A 1 115 ? -2.179 -3.526 0.402 1.00 95.38 115 ALA A C 1
ATOM 900 O O . ALA A 1 115 ? -2.973 -4.199 -0.260 1.00 95.38 115 ALA A O 1
ATOM 901 N N . ALA A 1 116 ? -0.935 -3.278 -0.002 1.00 95.38 116 ALA A N 1
ATOM 902 C CA . ALA A 1 116 ? -0.375 -3.733 -1.269 1.00 95.38 116 ALA A CA 1
ATOM 903 C C . ALA A 1 116 ? 1.097 -4.141 -1.108 1.00 95.38 116 ALA A C 1
ATOM 905 O O . ALA A 1 116 ? 1.739 -3.836 -0.105 1.00 95.38 116 ALA A O 1
ATOM 906 N N . SER A 1 117 ? 1.654 -4.823 -2.108 1.00 94.06 117 SER A N 1
ATOM 907 C CA . SER A 1 117 ? 3.083 -5.152 -2.162 1.00 94.06 117 SER A CA 1
ATOM 908 C C . SER A 1 117 ? 3.639 -4.913 -3.559 1.00 94.06 117 SER A C 1
ATOM 910 O O . SER A 1 117 ? 2.926 -5.065 -4.553 1.00 94.06 117 SER A O 1
ATOM 912 N N . MET A 1 118 ? 4.921 -4.565 -3.655 1.00 93.94 118 MET A N 1
ATOM 913 C CA . MET A 1 118 ? 5.612 -4.486 -4.939 1.00 93.94 118 MET A CA 1
ATOM 914 C C . MET A 1 118 ? 5.866 -5.885 -5.504 1.00 93.94 118 MET A C 1
ATOM 916 O O . MET A 1 118 ? 6.226 -6.806 -4.775 1.00 93.94 118 MET A O 1
ATOM 920 N N . ALA A 1 119 ? 5.745 -6.047 -6.826 1.00 94.38 119 ALA A N 1
ATOM 921 C CA . ALA A 1 119 ? 5.995 -7.339 -7.478 1.00 94.38 119 ALA A CA 1
ATOM 922 C C . ALA A 1 119 ? 7.427 -7.858 -7.242 1.00 94.38 119 ALA A C 1
ATOM 924 O O . ALA A 1 119 ? 7.664 -9.047 -7.044 1.00 94.38 119 ALA A O 1
ATOM 925 N N . SER A 1 120 ? 8.393 -6.942 -7.218 1.00 90.56 120 SER A N 1
ATOM 926 C CA . SER A 1 120 ? 9.776 -7.194 -6.825 1.00 90.56 120 SER A CA 1
ATOM 927 C C . SER A 1 120 ? 10.202 -6.109 -5.853 1.00 90.56 120 SER A C 1
ATOM 929 O O . SER A 1 120 ? 9.820 -4.965 -6.038 1.00 90.56 120 SER A O 1
ATOM 931 N N . ASN A 1 121 ? 11.024 -6.453 -4.862 1.00 86.62 121 ASN A N 1
ATOM 932 C CA . ASN A 1 121 ? 11.623 -5.454 -3.971 1.00 86.62 121 ASN A CA 1
ATOM 933 C C . ASN A 1 121 ? 12.860 -4.802 -4.618 1.00 86.62 121 ASN A C 1
ATOM 935 O O . ASN A 1 121 ? 13.345 -3.787 -4.131 1.00 86.62 121 ASN A O 1
ATOM 939 N N . ARG A 1 122 ? 13.410 -5.431 -5.668 1.00 88.88 122 ARG A N 1
ATOM 940 C CA . ARG A 1 122 ? 14.645 -5.045 -6.365 1.00 88.88 122 ARG A CA 1
ATOM 941 C C . ARG A 1 122 ? 14.459 -5.255 -7.871 1.00 88.88 122 ARG A C 1
ATOM 943 O O . ARG A 1 122 ? 14.911 -6.268 -8.411 1.00 88.88 122 ARG A O 1
ATOM 950 N N . PRO A 1 123 ? 13.692 -4.391 -8.552 1.00 91.75 123 PRO A N 1
ATOM 951 C CA . PRO A 1 123 ? 13.534 -4.478 -9.999 1.00 91.75 123 PRO A CA 1
ATOM 952 C C . PRO A 1 123 ? 14.862 -4.172 -10.701 1.00 91.75 123 PRO A C 1
ATOM 954 O O . PRO A 1 123 ? 15.686 -3.409 -10.196 1.00 91.75 123 PRO A O 1
ATOM 957 N N . ALA A 1 124 ? 15.057 -4.728 -11.896 1.00 93.00 124 ALA A N 1
ATOM 958 C CA . ALA A 1 124 ? 16.208 -4.369 -12.716 1.00 93.00 124 ALA A CA 1
ATOM 959 C C . ALA A 1 124 ? 16.073 -2.911 -13.183 1.00 93.00 124 ALA A C 1
ATOM 961 O O . ALA A 1 124 ? 15.016 -2.509 -13.679 1.00 93.00 124 ALA A O 1
ATOM 962 N N . LEU A 1 125 ? 17.141 -2.124 -13.035 1.00 93.56 125 LEU A N 1
ATOM 963 C CA . LEU A 1 125 ? 17.161 -0.702 -13.379 1.00 93.56 125 LEU A CA 1
ATOM 964 C C . LEU A 1 125 ? 18.101 -0.428 -14.551 1.00 93.56 125 LEU A C 1
ATOM 966 O O . LEU A 1 125 ? 19.121 -1.093 -14.709 1.00 93.56 125 LEU A O 1
ATOM 970 N N . GLN A 1 126 ? 17.783 0.602 -15.327 1.00 94.62 126 GLN A N 1
ATOM 971 C CA . GLN A 1 126 ? 18.645 1.162 -16.362 1.00 94.62 126 GLN A CA 1
ATOM 972 C C . GLN A 1 126 ? 18.842 2.663 -16.134 1.00 94.62 126 GLN A C 1
ATOM 974 O O . GLN A 1 126 ? 17.928 3.361 -15.688 1.00 94.62 126 GLN A O 1
ATOM 979 N N . SER A 1 127 ? 20.037 3.159 -16.447 1.00 95.06 127 SER A N 1
ATOM 980 C CA . SER A 1 127 ? 20.350 4.588 -16.413 1.00 95.06 127 SER A CA 1
ATOM 981 C C . SER A 1 127 ? 20.147 5.188 -17.798 1.00 95.06 127 SER A C 1
ATOM 983 O O . SER A 1 127 ? 20.758 4.739 -18.764 1.00 95.06 127 SER A O 1
ATOM 985 N N . VAL A 1 128 ? 19.320 6.224 -17.889 1.00 94.44 128 VAL A N 1
ATOM 986 C CA . VAL A 1 128 ? 19.053 6.959 -19.128 1.00 94.44 128 VAL A CA 1
ATOM 987 C C . VAL A 1 128 ? 19.761 8.316 -19.054 1.00 94.44 128 VAL A C 1
ATOM 989 O O . VAL A 1 128 ? 19.432 9.111 -18.164 1.00 94.44 128 VAL A O 1
ATOM 992 N N . PRO A 1 129 ? 20.732 8.599 -19.944 1.00 94.12 129 PRO A N 1
ATOM 993 C CA . PRO A 1 129 ? 21.404 9.893 -19.998 1.00 94.12 129 PRO A CA 1
ATOM 994 C C . PRO A 1 129 ? 20.422 11.030 -20.301 1.00 94.12 129 PRO A C 1
ATOM 996 O O . PRO A 1 129 ? 19.541 10.902 -21.150 1.00 94.12 129 PRO A O 1
ATOM 999 N N . THR A 1 130 ? 20.592 12.164 -19.633 1.00 92.00 130 THR A N 1
ATOM 1000 C CA . THR A 1 130 ? 19.835 13.399 -19.859 1.00 92.00 130 THR A CA 1
ATOM 1001 C C . THR A 1 130 ? 20.795 14.584 -19.960 1.00 92.00 130 THR A C 1
ATOM 1003 O O . THR A 1 130 ? 21.972 14.488 -19.617 1.00 92.00 130 THR A O 1
ATOM 1006 N N . ARG A 1 131 ? 20.295 15.751 -20.388 1.00 89.00 131 ARG A N 1
ATOM 1007 C CA . ARG A 1 131 ? 21.099 16.989 -20.418 1.00 89.00 131 ARG A CA 1
ATOM 1008 C C . ARG A 1 131 ? 21.618 17.418 -19.034 1.00 89.00 131 ARG A C 1
ATOM 1010 O O . ARG A 1 131 ? 22.546 18.210 -18.970 1.00 89.00 131 ARG A O 1
ATOM 1017 N N . GLN A 1 132 ? 21.008 16.927 -17.952 1.00 88.56 132 GLN A N 1
ATOM 1018 C CA . GLN A 1 132 ? 21.308 17.293 -16.562 1.00 88.56 132 GLN A CA 1
ATOM 1019 C C . GLN A 1 132 ? 21.977 16.149 -15.774 1.00 88.56 132 GLN A C 1
ATOM 1021 O O . GLN A 1 132 ? 22.122 16.254 -14.560 1.00 88.56 132 GLN A O 1
ATOM 1026 N N . GLY A 1 133 ? 22.368 15.051 -16.433 1.00 90.88 133 GLY A N 1
ATOM 1027 C CA . GLY A 1 133 ? 22.994 13.893 -15.790 1.00 90.88 133 GLY A CA 1
ATOM 1028 C C . GLY A 1 133 ? 22.404 12.574 -16.280 1.00 90.88 133 GLY A C 1
ATOM 1029 O O . GLY A 1 133 ? 22.341 12.319 -17.477 1.00 90.88 133 GLY A O 1
ATOM 1030 N N . SER A 1 134 ? 21.972 11.716 -15.360 1.00 91.81 134 SER A N 1
ATOM 1031 C CA . SER A 1 134 ? 21.318 10.444 -15.683 1.00 91.81 134 SER A CA 1
ATOM 1032 C C . SER A 1 134 ? 20.102 10.227 -14.795 1.00 91.81 134 SER A C 1
ATOM 1034 O O . SER A 1 134 ? 20.172 10.485 -13.596 1.00 91.81 134 SER A O 1
ATOM 1036 N N . THR A 1 135 ? 19.025 9.700 -15.366 1.00 93.31 135 THR A N 1
ATOM 1037 C CA . THR A 1 135 ? 17.813 9.304 -14.629 1.00 93.31 135 THR A CA 1
ATOM 1038 C C . THR A 1 135 ? 17.722 7.787 -14.546 1.00 93.31 135 THR A C 1
ATOM 1040 O O . THR A 1 135 ? 18.168 7.093 -15.463 1.00 93.31 135 THR A O 1
ATOM 1043 N N . LYS A 1 136 ? 17.168 7.250 -13.455 1.00 92.75 136 LYS A N 1
ATOM 1044 C CA . LYS A 1 136 ? 16.983 5.798 -13.296 1.00 92.75 136 LYS A CA 1
ATOM 1045 C C . LYS A 1 136 ? 15.579 5.390 -13.725 1.00 92.75 136 LYS A C 1
ATOM 1047 O O . LYS A 1 136 ? 14.594 5.983 -13.293 1.00 92.75 136 LYS A O 1
ATOM 1052 N N . TRP A 1 137 ? 15.496 4.332 -14.523 1.00 94.88 137 TRP A N 1
ATOM 1053 C CA . TRP A 1 137 ? 14.250 3.766 -15.038 1.00 94.88 137 TRP A CA 1
ATOM 1054 C C . TRP A 1 137 ? 14.209 2.257 -14.832 1.00 94.88 137 TRP A C 1
ATOM 1056 O O . TRP A 1 137 ? 15.242 1.626 -14.616 1.00 94.88 137 TRP A O 1
ATOM 1066 N N . TYR A 1 138 ? 13.019 1.666 -14.917 1.00 95.12 138 TYR A N 1
ATOM 1067 C CA . TYR A 1 138 ? 12.887 0.213 -14.992 1.00 95.12 138 TYR A CA 1
ATOM 1068 C C . TYR A 1 138 ? 13.556 -0.290 -16.274 1.00 95.12 138 TYR A C 1
ATOM 1070 O O . TYR A 1 138 ? 13.297 0.237 -17.357 1.00 95.12 138 TYR A O 1
ATOM 1078 N N . ALA A 1 139 ? 14.416 -1.301 -16.159 1.00 95.31 139 ALA A N 1
ATOM 1079 C CA . ALA A 1 139 ? 15.005 -1.975 -17.314 1.00 95.31 139 ALA A CA 1
ATOM 1080 C C . ALA A 1 139 ? 13.970 -2.866 -18.012 1.00 95.31 139 ALA A C 1
ATOM 1082 O O . ALA A 1 139 ? 13.938 -2.948 -19.236 1.00 95.31 139 ALA A O 1
ATOM 1083 N N . CYS A 1 140 ? 13.096 -3.506 -17.232 1.00 94.50 140 CYS A N 1
ATOM 1084 C CA . CYS A 1 140 ? 12.044 -4.361 -17.757 1.00 94.50 140 CYS A CA 1
ATOM 1085 C C . CYS A 1 140 ? 10.702 -3.625 -17.830 1.00 94.50 140 CYS A C 1
ATOM 1087 O O . CYS A 1 140 ? 10.206 -3.115 -16.823 1.00 94.50 140 CYS A O 1
ATOM 1089 N N . LYS A 1 141 ? 10.061 -3.653 -19.007 1.00 94.50 141 LYS A N 1
ATOM 1090 C CA . LYS A 1 141 ? 8.713 -3.097 -19.200 1.00 94.50 141 LYS A CA 1
ATOM 1091 C C . LYS A 1 141 ? 7.686 -3.746 -18.267 1.00 94.50 141 LYS A C 1
ATOM 1093 O O . LYS A 1 141 ? 6.841 -3.038 -17.737 1.00 94.50 141 LYS A O 1
ATOM 1098 N N . SER A 1 142 ? 7.789 -5.056 -18.011 1.00 95.00 142 SER A N 1
ATOM 1099 C CA . SER A 1 142 ? 6.842 -5.755 -17.129 1.00 95.00 142 SER A CA 1
ATOM 1100 C C . SER A 1 142 ? 6.857 -5.215 -15.700 1.00 95.00 142 SER A C 1
ATOM 1102 O O . SER A 1 142 ? 5.823 -5.199 -15.050 1.00 95.00 142 SER A O 1
ATOM 1104 N N . ASP A 1 143 ? 8.018 -4.780 -15.200 1.00 94.19 143 ASP A N 1
ATOM 1105 C CA . ASP A 1 143 ? 8.139 -4.262 -13.832 1.00 94.19 143 ASP A CA 1
ATOM 1106 C C . ASP A 1 143 ? 7.513 -2.868 -13.718 1.00 94.19 143 ASP A C 1
ATOM 1108 O O . ASP A 1 143 ? 6.880 -2.545 -12.713 1.00 94.19 143 ASP A O 1
ATOM 1112 N N . HIS A 1 144 ? 7.639 -2.059 -14.776 1.00 94.94 144 HIS A N 1
ATOM 1113 C CA . HIS A 1 144 ? 6.954 -0.773 -14.864 1.00 94.94 144 HIS A CA 1
ATOM 1114 C C . HIS A 1 144 ? 5.437 -0.947 -14.988 1.00 94.94 144 HIS A C 1
ATOM 1116 O O . HIS A 1 144 ? 4.696 -0.308 -14.245 1.00 94.94 144 HIS A O 1
ATOM 1122 N N . THR A 1 145 ? 4.973 -1.846 -15.862 1.00 95.75 145 THR A N 1
ATOM 1123 C CA . THR A 1 145 ? 3.548 -2.181 -16.000 1.00 95.75 145 THR A CA 1
ATOM 1124 C C . THR A 1 145 ? 2.961 -2.664 -14.674 1.00 95.75 145 THR A C 1
ATOM 1126 O O . THR A 1 145 ? 1.949 -2.128 -14.236 1.00 95.75 145 THR A O 1
ATOM 1129 N N . ALA A 1 146 ? 3.653 -3.566 -13.973 1.00 95.56 146 ALA A N 1
ATOM 1130 C CA . ALA A 1 146 ? 3.221 -4.086 -12.678 1.00 95.56 146 ALA A CA 1
ATOM 1131 C C . ALA A 1 146 ? 3.069 -2.996 -11.597 1.00 95.56 146 ALA A C 1
ATOM 1133 O O . ALA A 1 146 ? 2.212 -3.126 -10.720 1.00 95.56 146 ALA A O 1
ATOM 1134 N N . LEU A 1 147 ? 3.883 -1.928 -11.633 1.00 94.75 147 LEU A N 1
ATOM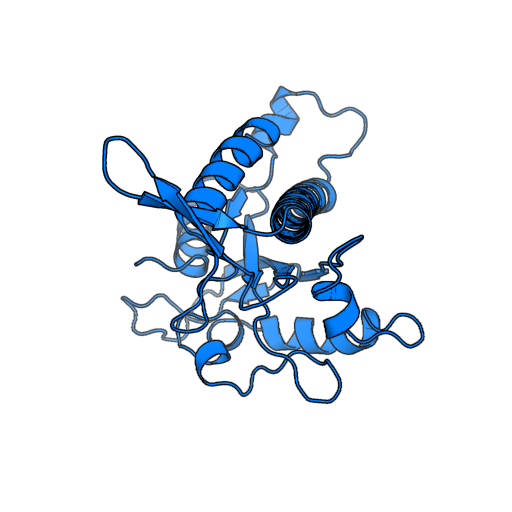 1135 C CA . LEU A 1 147 ? 3.699 -0.748 -10.775 1.00 94.75 147 LEU A CA 1
ATOM 1136 C C . LEU A 1 147 ? 2.418 0.006 -11.153 1.00 94.75 147 LEU A C 1
ATOM 1138 O O . LEU A 1 147 ? 1.625 0.339 -10.276 1.00 94.75 147 LEU A O 1
ATOM 1142 N N . VAL A 1 148 ? 2.239 0.312 -12.440 1.00 95.12 148 VAL A N 1
ATOM 1143 C CA . VAL A 1 148 ? 1.108 1.121 -12.921 1.00 95.12 148 VAL A CA 1
ATOM 1144 C C . VAL A 1 148 ? -0.222 0.418 -12.656 1.00 95.12 148 VAL A C 1
ATOM 1146 O O . VAL A 1 148 ? -1.151 1.052 -12.163 1.00 95.12 148 VAL A O 1
ATOM 1149 N N . GLU A 1 149 ? -0.303 -0.888 -12.908 1.00 95.31 149 GLU A N 1
ATOM 1150 C CA . GLU A 1 149 ? -1.495 -1.694 -12.625 1.00 95.31 149 GLU A CA 1
ATOM 1151 C C . GLU A 1 149 ? -1.866 -1.659 -11.141 1.00 95.31 149 GLU A C 1
ATOM 1153 O O . GLU A 1 149 ? -3.027 -1.437 -10.809 1.00 95.31 149 GLU A O 1
ATOM 1158 N N . ARG A 1 150 ? -0.884 -1.769 -10.237 1.00 95.69 150 ARG A N 1
ATOM 1159 C CA . ARG A 1 150 ? -1.122 -1.643 -8.789 1.00 95.69 150 ARG A CA 1
ATOM 1160 C C . ARG A 1 150 ? -1.629 -0.263 -8.404 1.00 95.69 150 ARG A C 1
ATOM 1162 O O . ARG A 1 150 ? -2.561 -0.170 -7.617 1.00 95.69 150 ARG A O 1
ATOM 1169 N N . LEU A 1 151 ? -1.036 0.803 -8.943 1.00 95.31 151 LEU A N 1
ATOM 1170 C CA . LEU A 1 151 ? -1.491 2.168 -8.668 1.00 95.31 151 LEU A CA 1
ATOM 1171 C C . LEU A 1 151 ? -2.939 2.371 -9.132 1.00 95.31 151 LEU A C 1
ATOM 1173 O O . LEU A 1 151 ? -3.744 2.933 -8.390 1.00 95.31 151 LEU A O 1
ATOM 1177 N N . ASN A 1 152 ? -3.290 1.885 -10.325 1.00 95.56 152 ASN A N 1
ATOM 1178 C CA . ASN A 1 152 ? -4.667 1.925 -10.823 1.00 95.56 152 ASN A CA 1
ATOM 1179 C C . ASN A 1 152 ? -5.607 1.132 -9.910 1.00 95.56 152 ASN A C 1
ATOM 1181 O O . ASN A 1 152 ? -6.647 1.648 -9.516 1.00 95.56 152 ASN A O 1
ATOM 1185 N N . LEU A 1 153 ? -5.217 -0.084 -9.527 1.00 96.06 153 LEU A N 1
ATOM 1186 C CA . LEU A 1 153 ? -6.015 -0.942 -8.658 1.00 96.06 153 LEU A CA 1
ATOM 1187 C C . LEU A 1 153 ? -6.256 -0.307 -7.281 1.00 96.06 153 LEU A C 1
ATOM 1189 O O . LEU A 1 153 ? -7.376 -0.338 -6.787 1.00 96.06 153 LEU A O 1
ATOM 1193 N N . ILE A 1 154 ? -5.240 0.329 -6.690 1.00 96.00 154 ILE A N 1
ATOM 1194 C CA . ILE A 1 154 ? -5.362 1.072 -5.426 1.00 96.00 154 ILE A CA 1
ATOM 1195 C C . ILE A 1 154 ? -6.373 2.219 -5.563 1.00 96.00 154 ILE A C 1
ATOM 1197 O O . ILE A 1 154 ? -7.213 2.399 -4.683 1.00 96.00 154 ILE A O 1
ATOM 1201 N N . ALA A 1 155 ? -6.310 2.987 -6.656 1.00 94.75 155 ALA A N 1
ATOM 1202 C CA . ALA A 1 155 ? -7.229 4.100 -6.900 1.00 94.75 155 ALA A CA 1
ATOM 1203 C C . ALA A 1 155 ? -8.679 3.616 -7.033 1.00 94.75 155 ALA A C 1
ATOM 1205 O O . ALA A 1 155 ? -9.572 4.116 -6.353 1.00 94.75 155 ALA A O 1
ATOM 1206 N N . LEU A 1 156 ? -8.888 2.609 -7.885 1.00 94.12 156 LEU A N 1
ATOM 1207 C CA . LEU A 1 156 ? -10.200 2.026 -8.154 1.00 94.12 156 LEU A CA 1
ATOM 1208 C C . LEU A 1 156 ? -10.802 1.411 -6.892 1.00 94.12 156 LEU A C 1
ATOM 1210 O O . LEU A 1 156 ? -11.965 1.648 -6.592 1.00 94.12 156 LEU A O 1
ATOM 1214 N N . ALA A 1 157 ? -9.999 0.702 -6.100 1.00 95.00 157 ALA A N 1
ATOM 1215 C CA . ALA A 1 157 ? -10.451 0.132 -4.839 1.00 95.00 157 ALA A CA 1
ATOM 1216 C C . ALA A 1 157 ? -10.865 1.206 -3.820 1.00 95.00 157 ALA A C 1
ATOM 1218 O O . ALA A 1 157 ? -11.856 1.022 -3.116 1.00 95.00 157 ALA A O 1
ATOM 1219 N N . ALA A 1 158 ? -10.153 2.338 -3.757 1.00 94.69 158 ALA A N 1
ATOM 1220 C CA . ALA A 1 158 ? -10.544 3.462 -2.905 1.00 94.69 158 ALA A CA 1
ATOM 1221 C C . ALA A 1 158 ? -11.883 4.076 -3.347 1.00 94.69 158 ALA A C 1
ATOM 1223 O O . ALA A 1 158 ? -12.746 4.343 -2.506 1.00 94.69 158 ALA A O 1
ATOM 1224 N N . LEU A 1 159 ? -12.063 4.286 -4.656 1.00 92.56 159 LEU A N 1
ATOM 1225 C CA . LEU A 1 159 ? -13.303 4.808 -5.241 1.00 92.56 159 LEU A CA 1
ATOM 1226 C C . LEU A 1 159 ? -14.483 3.870 -4.959 1.00 92.56 159 LEU A C 1
ATOM 1228 O O . LEU A 1 159 ? -15.475 4.292 -4.360 1.00 92.56 159 LEU A O 1
ATOM 1232 N N . GLN A 1 160 ? -14.330 2.587 -5.286 1.00 91.19 160 GLN A N 1
ATOM 1233 C CA . GLN A 1 160 ? -15.350 1.562 -5.082 1.00 91.19 160 GLN A CA 1
ATOM 1234 C C . GLN A 1 160 ? -15.751 1.440 -3.606 1.00 91.19 160 GLN A C 1
ATOM 1236 O O . GLN A 1 160 ? -16.936 1.456 -3.275 1.00 91.19 160 GLN A O 1
ATOM 1241 N N . ALA A 1 161 ? -14.776 1.388 -2.692 1.00 90.81 161 ALA A N 1
ATOM 1242 C CA . ALA A 1 161 ? -15.037 1.315 -1.253 1.00 90.81 161 ALA A CA 1
ATOM 1243 C C . ALA A 1 161 ? -15.696 2.582 -0.684 1.00 90.81 161 ALA A C 1
ATOM 1245 O O . ALA A 1 161 ? -16.229 2.555 0.423 1.00 90.81 161 ALA A O 1
ATOM 1246 N N . SER A 1 162 ? -15.670 3.686 -1.430 1.00 88.81 162 SER A N 1
ATOM 1247 C CA . SER A 1 162 ? -16.337 4.936 -1.062 1.00 88.81 162 SER A CA 1
ATOM 1248 C C . SER A 1 162 ? -17.731 5.078 -1.661 1.00 88.81 162 SER A C 1
ATOM 1250 O O . SER A 1 162 ? -18.363 6.112 -1.474 1.00 88.81 162 SER A O 1
ATOM 1252 N N . GLY A 1 163 ? -18.224 4.056 -2.366 1.00 83.38 163 GLY A N 1
ATOM 1253 C CA . GLY A 1 163 ? -19.536 4.092 -3.007 1.00 83.38 163 GLY A CA 1
ATOM 1254 C C . GLY A 1 163 ? -19.603 5.039 -4.207 1.00 83.38 163 GLY A C 1
ATOM 1255 O O . GLY A 1 163 ? -20.696 5.415 -4.614 1.00 83.38 163 GLY A O 1
ATOM 1256 N N . MET A 1 164 ? -18.452 5.414 -4.776 1.00 76.69 164 MET A N 1
ATOM 1257 C CA . MET A 1 164 ? -18.367 6.316 -5.933 1.00 76.69 164 MET A CA 1
ATOM 1258 C C . MET A 1 164 ? -18.891 5.685 -7.232 1.00 76.69 164 MET A C 1
ATOM 1260 O O . MET A 1 164 ? -19.164 6.401 -8.185 1.00 76.69 164 MET A O 1
ATOM 1264 N N . ASP A 1 165 ? -19.082 4.364 -7.256 1.00 66.12 165 ASP A N 1
ATOM 1265 C CA . ASP A 1 165 ? -19.646 3.633 -8.399 1.00 66.12 165 ASP A CA 1
ATOM 1266 C C . ASP A 1 165 ? -21.190 3.555 -8.353 1.00 66.12 165 ASP A C 1
ATOM 1268 O O . ASP A 1 165 ? -21.806 2.772 -9.081 1.00 66.12 165 ASP A O 1
ATOM 1272 N N . ALA A 1 166 ? -21.841 4.319 -7.466 1.00 65.81 166 ALA A N 1
ATOM 1273 C CA . ALA A 1 166 ? -23.293 4.313 -7.333 1.00 65.81 166 ALA A CA 1
ATOM 1274 C C . ALA A 1 166 ? -23.969 4.995 -8.545 1.00 65.81 166 ALA A C 1
ATOM 1276 O O . ALA A 1 166 ? -23.660 6.147 -8.859 1.00 65.81 166 ALA A O 1
ATOM 1277 N N . PRO A 1 167 ? -24.923 4.328 -9.224 1.00 63.28 167 PRO A N 1
ATOM 1278 C CA . PRO A 1 167 ? -25.622 4.921 -10.358 1.00 63.28 167 PRO A CA 1
ATOM 1279 C C . PRO A 1 167 ? -26.451 6.137 -9.919 1.00 63.28 167 PRO A C 1
ATOM 1281 O O . PRO A 1 167 ? -27.256 6.040 -8.994 1.00 63.28 167 PRO A O 1
ATOM 1284 N N . GLY A 1 168 ? -26.285 7.263 -10.621 1.00 68.62 168 GLY A N 1
ATOM 1285 C CA . GLY A 1 168 ? -27.067 8.491 -10.416 1.00 68.62 168 GLY A CA 1
ATOM 1286 C C . GLY A 1 168 ? -26.352 9.629 -9.681 1.00 68.62 168 GLY A C 1
ATOM 1287 O O . GLY A 1 168 ? -26.982 10.657 -9.461 1.00 68.62 168 GLY A O 1
ATOM 1288 N N . MET A 1 169 ? -25.073 9.471 -9.325 1.00 75.44 169 MET A N 1
ATOM 1289 C CA . MET A 1 169 ? -24.248 10.566 -8.804 1.00 75.44 169 MET A CA 1
ATOM 1290 C C . MET A 1 169 ? -23.791 11.468 -9.959 1.00 75.44 169 MET A C 1
ATOM 1292 O O . MET A 1 169 ? -23.265 10.967 -10.955 1.00 75.44 169 MET A O 1
ATOM 1296 N N . ASP A 1 170 ? -24.017 12.777 -9.849 1.00 80.31 170 ASP A N 1
ATOM 1297 C CA . ASP A 1 170 ? -23.484 13.741 -10.814 1.00 80.31 170 ASP A CA 1
ATOM 1298 C C . ASP A 1 170 ? -21.993 14.037 -10.560 1.00 80.31 170 ASP A C 1
ATOM 1300 O O . ASP A 1 170 ? -21.439 13.714 -9.504 1.00 80.31 170 ASP A O 1
ATOM 1304 N N . ASP A 1 171 ? -21.321 14.626 -11.553 1.00 79.06 171 ASP A N 1
ATOM 1305 C CA . ASP A 1 171 ? -19.870 14.846 -11.514 1.00 79.06 171 ASP A CA 1
ATOM 1306 C C . ASP A 1 171 ? -19.434 15.768 -10.359 1.00 79.06 171 ASP A C 1
ATOM 1308 O O . ASP A 1 171 ? -18.321 15.638 -9.846 1.00 79.06 171 ASP A O 1
ATOM 1312 N N . GLU A 1 172 ? -20.293 16.693 -9.921 1.00 77.44 172 GLU A N 1
ATOM 1313 C CA . GLU A 1 172 ? -19.978 17.664 -8.868 1.00 77.44 17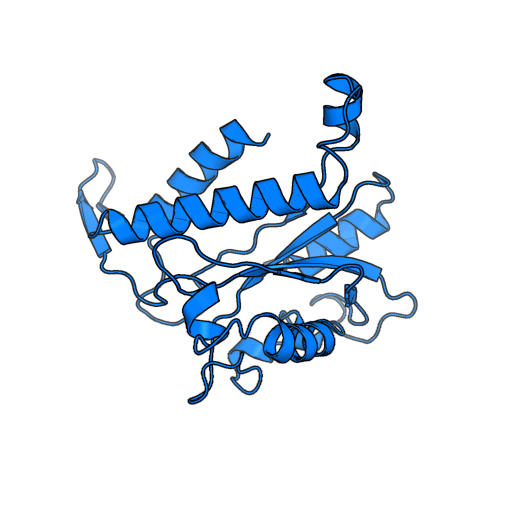2 GLU A CA 1
ATOM 1314 C C . GLU A 1 172 ? -20.129 17.045 -7.469 1.00 77.44 172 GLU A C 1
ATOM 1316 O O . GLU A 1 172 ? -19.284 17.244 -6.588 1.00 77.44 172 GLU A O 1
ATOM 1321 N N . GLU A 1 173 ? -21.154 16.219 -7.263 1.00 76.44 173 GLU A N 1
ATOM 1322 C CA . GLU A 1 173 ? -21.333 15.416 -6.058 1.00 76.44 173 GLU A CA 1
ATOM 1323 C C . GLU A 1 173 ? -20.223 14.364 -5.928 1.00 76.44 173 GLU A C 1
ATOM 1325 O O . GLU A 1 173 ? -19.641 14.211 -4.846 1.00 76.44 173 GLU A O 1
ATOM 1330 N N . ALA A 1 174 ? -19.858 13.710 -7.033 1.00 77.19 174 ALA A N 1
ATOM 1331 C CA . ALA A 1 174 ? -18.723 12.797 -7.102 1.00 77.19 174 ALA A CA 1
ATOM 1332 C C . ALA A 1 174 ? -17.419 13.520 -6.741 1.00 77.19 174 ALA A C 1
ATOM 1334 O O . ALA A 1 174 ? -16.686 13.098 -5.840 1.00 77.19 174 ALA A O 1
ATOM 1335 N N . ALA A 1 175 ? -17.155 14.666 -7.369 1.00 77.31 175 ALA A N 1
ATOM 1336 C CA . ALA A 1 175 ? -15.964 15.456 -7.090 1.00 77.31 175 ALA A CA 1
ATOM 1337 C C . ALA A 1 175 ? -15.887 15.912 -5.631 1.00 77.31 175 ALA A C 1
ATOM 1339 O O . ALA A 1 175 ? -14.774 16.034 -5.129 1.00 77.31 175 ALA A O 1
ATOM 1340 N N . ASN A 1 176 ? -17.017 16.116 -4.940 1.00 78.69 176 ASN A N 1
ATOM 1341 C CA . ASN A 1 176 ? -17.081 16.493 -3.524 1.00 78.69 176 ASN A CA 1
ATOM 1342 C C . ASN A 1 176 ? -16.992 15.300 -2.560 1.00 78.69 176 ASN A C 1
ATOM 1344 O O . ASN A 1 176 ? -16.394 15.440 -1.489 1.00 78.69 176 ASN A O 1
ATOM 1348 N N . LYS A 1 177 ? -17.458 14.111 -2.943 1.00 81.75 177 LYS A N 1
ATOM 1349 C CA . LYS A 1 177 ? -17.414 12.894 -2.110 1.00 81.75 177 LYS A CA 1
ATOM 1350 C C . LYS A 1 177 ? -16.204 11.993 -2.355 1.00 81.75 177 LYS A C 1
ATOM 1352 O O . LYS A 1 177 ? -15.970 11.083 -1.561 1.00 81.75 177 LYS A O 1
ATOM 1357 N N . ALA A 1 178 ? -15.411 12.275 -3.389 1.00 87.06 178 ALA A N 1
ATOM 1358 C CA . ALA A 1 178 ? -14.238 11.486 -3.737 1.00 87.06 178 ALA A CA 1
ATOM 1359 C C . ALA A 1 178 ? -13.303 11.250 -2.528 1.00 87.06 178 ALA A C 1
ATOM 1361 O O . ALA A 1 178 ? -13.019 12.183 -1.762 1.00 87.06 178 ALA A O 1
ATOM 1362 N N . PRO A 1 179 ? -12.798 10.017 -2.350 1.00 92.19 179 PRO A N 1
ATOM 1363 C CA . PRO A 1 179 ? -11.925 9.684 -1.238 1.00 92.19 179 PRO A CA 1
ATOM 1364 C C . PRO A 1 179 ? -10.594 10.425 -1.310 1.00 92.19 179 PRO A C 1
ATOM 1366 O O . PRO A 1 179 ? -10.065 10.725 -2.381 1.00 92.19 179 PRO A O 1
ATOM 1369 N N . ILE A 1 180 ? -9.997 10.649 -0.143 1.00 93.25 180 ILE A N 1
ATOM 1370 C CA . ILE A 1 180 ? -8.620 11.121 -0.038 1.00 93.25 180 ILE A CA 1
ATOM 1371 C C . ILE A 1 180 ? -7.710 9.901 0.041 1.00 93.25 180 ILE A C 1
ATOM 1373 O O . ILE A 1 180 ? -7.773 9.139 1.004 1.00 93.25 180 ILE A O 1
ATOM 1377 N N . LEU A 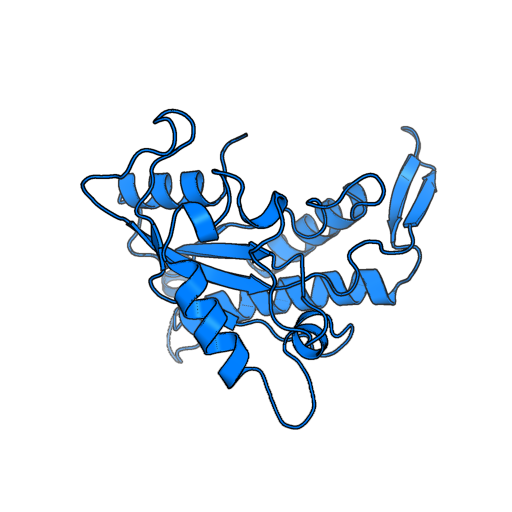1 181 ? -6.830 9.740 -0.945 1.00 94.19 181 LEU A N 1
ATOM 1378 C CA . LEU A 1 181 ? -5.830 8.678 -0.969 1.00 94.19 181 LEU A CA 1
ATOM 1379 C C . LEU A 1 181 ? -4.441 9.236 -0.634 1.00 94.19 181 LEU A C 1
ATOM 1381 O O . LEU A 1 181 ? -3.861 10.018 -1.387 1.00 94.19 181 LEU A O 1
ATOM 1385 N N . ILE A 1 182 ? -3.894 8.808 0.501 1.00 94.06 182 ILE A N 1
ATOM 1386 C CA . ILE A 1 182 ? -2.562 9.174 0.979 1.00 94.06 182 ILE A CA 1
ATOM 1387 C C . ILE A 1 182 ? -1.594 8.062 0.586 1.00 94.06 182 ILE A C 1
ATOM 1389 O O . ILE A 1 182 ? -1.565 6.982 1.182 1.00 94.06 182 ILE A O 1
ATOM 1393 N N . LEU A 1 183 ? -0.788 8.339 -0.435 1.00 90.75 183 LEU A N 1
ATOM 1394 C CA . LEU A 1 183 ? 0.205 7.400 -0.938 1.00 90.75 183 LEU A CA 1
ATOM 1395 C C . LEU A 1 183 ? 1.472 7.423 -0.081 1.00 90.75 183 LEU A C 1
ATOM 1397 O O . LEU A 1 183 ? 2.043 8.479 0.194 1.00 90.75 183 LEU A O 1
ATOM 1401 N N . THR A 1 184 ? 1.952 6.237 0.275 1.00 83.69 184 THR A N 1
ATOM 1402 C CA . THR A 1 184 ? 3.319 6.028 0.751 1.00 83.69 184 THR A CA 1
ATOM 1403 C C . THR A 1 184 ? 4.226 5.698 -0.431 1.00 83.69 184 THR A C 1
ATOM 1405 O O . THR A 1 184 ? 3.780 5.217 -1.476 1.00 83.69 184 THR A O 1
ATOM 1408 N N . ALA A 1 185 ? 5.520 5.986 -0.294 1.00 78.88 185 ALA A N 1
ATOM 1409 C CA . ALA A 1 185 ? 6.504 5.645 -1.313 1.00 78.88 185 ALA A CA 1
ATOM 1410 C C . ALA A 1 185 ? 6.755 4.124 -1.303 1.00 78.88 185 ALA A C 1
ATOM 1412 O O . ALA A 1 185 ? 7.699 3.656 -0.665 1.00 78.88 185 ALA A O 1
ATOM 1413 N N . MET A 1 186 ? 5.908 3.366 -2.009 1.00 85.38 186 MET A N 1
ATOM 1414 C CA . MET A 1 186 ? 6.067 1.917 -2.157 1.00 85.38 186 MET A CA 1
ATOM 1415 C C . MET A 1 186 ? 7.370 1.565 -2.882 1.00 85.38 186 MET A C 1
ATOM 1417 O O . MET A 1 186 ? 7.736 2.216 -3.863 1.00 85.38 186 MET A O 1
ATOM 1421 N N . GLY A 1 187 ? 8.057 0.512 -2.445 1.00 85.19 187 GLY A N 1
ATOM 1422 C CA . GLY A 1 187 ? 9.278 0.021 -3.081 1.00 85.19 187 GLY A CA 1
ATOM 1423 C C . GLY A 1 187 ? 10.545 0.786 -2.689 1.00 85.19 187 GLY A C 1
ATOM 1424 O O . GLY A 1 187 ? 11.599 0.605 -3.305 1.00 85.19 187 GLY A O 1
ATOM 1425 N N . PHE A 1 188 ? 10.473 1.641 -1.665 1.00 83.06 188 PHE A N 1
ATOM 1426 C CA . PHE A 1 188 ? 11.618 2.415 -1.169 1.00 83.06 188 PHE A CA 1
ATOM 1427 C C . PHE A 1 188 ? 12.094 1.997 0.231 1.00 83.06 188 PHE A C 1
ATOM 1429 O O . PHE A 1 188 ? 13.110 2.505 0.698 1.00 83.06 188 PHE A O 1
ATOM 1436 N N . GLY A 1 189 ? 11.415 1.049 0.885 1.00 64.69 189 GLY A N 1
ATOM 1437 C CA . GLY A 1 189 ? 11.715 0.623 2.258 1.00 64.69 189 GLY A CA 1
ATOM 1438 C C . GLY A 1 189 ? 12.908 -0.331 2.441 1.00 64.69 189 GLY A C 1
ATOM 1439 O O . GLY A 1 189 ? 13.172 -0.733 3.571 1.00 64.69 189 GLY A O 1
ATOM 1440 N N . GLY A 1 190 ? 13.626 -0.726 1.378 1.00 54.31 190 GLY A N 1
ATOM 1441 C CA . GLY A 1 190 ? 14.620 -1.811 1.438 1.00 54.31 190 GLY A CA 1
ATOM 1442 C C . GLY A 1 190 ? 15.959 -1.542 0.741 1.00 54.31 190 GLY A C 1
ATOM 1443 O O . GLY A 1 190 ? 16.156 -1.991 -0.382 1.00 54.31 190 GLY A O 1
ATOM 1444 N N . GLY A 1 191 ? 16.918 -0.924 1.440 1.00 53.44 191 GLY A N 1
ATOM 1445 C CA . GLY A 1 191 ? 18.352 -0.921 1.083 1.00 53.44 191 GLY A CA 1
ATOM 1446 C C . GLY A 1 191 ? 18.740 -0.390 -0.314 1.00 53.44 191 GLY A C 1
ATOM 1447 O O . GLY A 1 191 ? 17.977 0.308 -0.978 1.00 53.44 191 GLY A O 1
ATOM 1448 N N . ASP A 1 192 ? 19.963 -0.722 -0.750 1.00 48.75 192 ASP A N 1
ATOM 1449 C CA . ASP A 1 192 ? 20.694 -0.056 -1.851 1.00 48.75 192 ASP A CA 1
ATOM 1450 C C . ASP A 1 192 ? 20.081 -0.184 -3.262 1.00 48.75 192 ASP A C 1
ATOM 1452 O O . ASP A 1 192 ? 20.457 0.558 -4.171 1.00 48.75 192 ASP A O 1
ATOM 1456 N N . GLN A 1 193 ? 19.120 -1.089 -3.469 1.00 58.41 193 GLN A N 1
ATOM 1457 C CA . GLN A 1 193 ? 18.391 -1.232 -4.737 1.00 58.41 193 GLN A CA 1
ATOM 1458 C C . GLN A 1 193 ? 16.893 -1.040 -4.516 1.00 58.41 193 GLN A C 1
ATOM 1460 O O . GLN A 1 193 ? 16.120 -1.993 -4.516 1.00 58.41 193 GLN A O 1
ATOM 1465 N N . SER A 1 194 ? 16.508 0.218 -4.321 1.00 81.81 194 SER A N 1
ATOM 1466 C CA . SER A 1 194 ? 15.113 0.654 -4.304 1.00 81.81 194 SER A CA 1
ATOM 1467 C C . SER A 1 194 ? 14.575 0.873 -5.717 1.00 81.81 194 SER A C 1
ATOM 1469 O O . SER A 1 194 ? 15.322 0.941 -6.699 1.00 81.81 194 SER A O 1
ATOM 1471 N N . HIS A 1 195 ? 13.257 1.002 -5.817 1.00 90.62 195 HIS A N 1
ATOM 1472 C CA . HIS A 1 195 ? 12.592 1.360 -7.061 1.00 90.62 195 HIS A CA 1
ATOM 1473 C C . HIS A 1 195 ? 13.144 2.674 -7.659 1.00 90.62 195 HIS A C 1
ATOM 1475 O O . HIS A 1 195 ? 13.637 3.547 -6.940 1.00 90.62 195 HIS A O 1
ATOM 1481 N N . PRO A 1 196 ? 13.093 2.851 -8.991 1.00 91.75 196 PRO A N 1
ATOM 1482 C CA . PRO A 1 196 ? 13.644 4.034 -9.645 1.00 91.75 196 PRO A CA 1
ATOM 1483 C C . PRO A 1 196 ? 12.800 5.277 -9.323 1.00 91.75 196 PRO A C 1
ATOM 1485 O O . PRO A 1 196 ? 11.685 5.410 -9.827 1.00 91.75 196 PRO A O 1
ATOM 1488 N N . ARG A 1 197 ? 13.337 6.200 -8.506 1.00 90.38 197 ARG A N 1
ATOM 1489 C CA . ARG A 1 197 ? 12.640 7.428 -8.060 1.00 90.38 197 ARG A CA 1
ATOM 1490 C C . ARG A 1 197 ? 12.062 8.240 -9.221 1.00 90.38 197 ARG A C 1
ATOM 1492 O O . ARG A 1 197 ? 10.898 8.621 -9.155 1.00 90.38 197 ARG A O 1
ATOM 1499 N N . ASP A 1 198 ? 12.842 8.456 -10.281 1.00 91.12 198 ASP A N 1
ATOM 1500 C CA . ASP A 1 198 ? 12.421 9.259 -11.437 1.00 91.12 198 ASP A CA 1
ATOM 1501 C C . ASP A 1 198 ? 11.233 8.620 -12.167 1.00 91.12 198 ASP A C 1
ATOM 1503 O O . ASP A 1 198 ? 10.208 9.264 -12.398 1.00 91.12 198 ASP A O 1
ATOM 1507 N N . ALA A 1 199 ? 11.335 7.327 -12.483 1.00 92.19 199 ALA A N 1
ATOM 1508 C CA . ALA A 1 199 ? 10.262 6.604 -13.157 1.00 92.19 199 ALA A CA 1
ATOM 1509 C C . ALA A 1 199 ? 9.017 6.440 -12.268 1.00 92.19 199 ALA A C 1
ATOM 1511 O O . ALA A 1 199 ? 7.895 6.528 -12.772 1.00 92.19 199 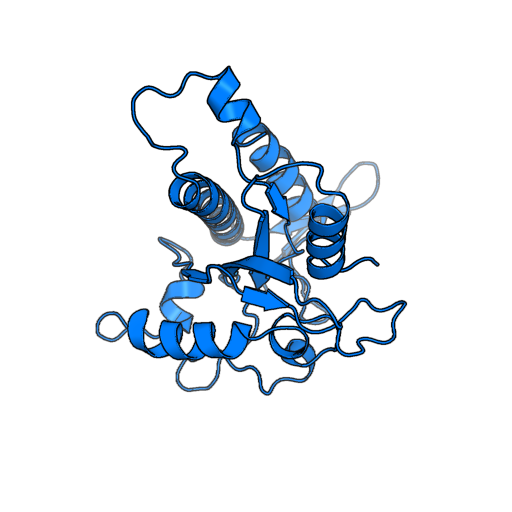ALA A O 1
ATOM 1512 N N . PHE A 1 200 ? 9.185 6.250 -10.955 1.00 92.06 200 PHE A N 1
ATOM 1513 C CA . PHE A 1 200 ? 8.074 6.205 -10.000 1.00 92.06 200 PHE A CA 1
ATOM 1514 C C . PHE A 1 200 ? 7.347 7.554 -9.936 1.00 92.06 200 PHE A C 1
ATOM 1516 O O . PHE A 1 200 ? 6.131 7.600 -10.107 1.00 92.06 200 PHE A O 1
ATOM 1523 N N . ALA A 1 201 ? 8.081 8.661 -9.793 1.00 91.75 201 ALA A N 1
ATOM 1524 C CA . ALA A 1 201 ? 7.514 10.009 -9.794 1.00 91.75 201 ALA A CA 1
ATOM 1525 C C . ALA A 1 201 ? 6.817 10.347 -11.123 1.00 91.75 201 ALA A C 1
ATOM 1527 O O . ALA A 1 201 ? 5.728 10.921 -11.125 1.00 91.75 201 ALA A O 1
ATOM 1528 N N . SER A 1 202 ? 7.405 9.950 -12.255 1.00 92.94 202 SER A N 1
ATOM 1529 C CA . SER A 1 202 ? 6.796 10.120 -13.579 1.00 92.94 202 SER A CA 1
ATOM 1530 C C . SER A 1 202 ? 5.489 9.328 -13.707 1.00 92.94 202 SER A C 1
ATOM 1532 O O . SER A 1 202 ? 4.477 9.866 -14.161 1.00 92.94 202 SER A O 1
ATOM 1534 N N . SER A 1 203 ? 5.476 8.085 -13.212 1.00 93.44 203 SER A N 1
ATOM 1535 C CA . SER A 1 203 ? 4.278 7.236 -13.183 1.00 93.44 203 SER A CA 1
ATOM 1536 C C . SER A 1 203 ? 3.190 7.831 -12.294 1.00 93.44 203 SER A C 1
ATOM 1538 O O . SER A 1 203 ? 2.049 7.916 -12.728 1.00 93.44 203 SER A O 1
ATOM 1540 N N . LEU A 1 204 ? 3.536 8.334 -11.104 1.00 92.62 204 LEU A N 1
ATOM 1541 C CA . LEU A 1 204 ? 2.591 9.026 -10.224 1.00 92.62 204 LEU A CA 1
ATOM 1542 C C . LEU A 1 204 ? 2.032 10.307 -10.848 1.00 92.62 204 LEU A C 1
ATOM 1544 O O . LEU A 1 204 ? 0.849 10.592 -10.693 1.00 92.62 204 LEU A O 1
ATOM 1548 N N . LYS A 1 205 ? 2.850 11.079 -11.572 1.00 92.81 205 LYS A N 1
ATOM 1549 C CA . LYS A 1 205 ? 2.387 12.288 -12.270 1.00 92.81 205 LYS A CA 1
ATOM 1550 C C . LYS A 1 205 ? 1.371 11.954 -13.361 1.00 92.81 205 LYS A C 1
ATOM 1552 O O . LYS A 1 205 ? 0.398 12.686 -13.517 1.00 92.81 205 LYS A O 1
ATOM 1557 N N . ALA A 1 206 ? 1.608 10.885 -14.120 1.00 91.25 206 ALA A N 1
ATOM 1558 C CA . ALA A 1 206 ? 0.672 10.408 -15.132 1.00 91.25 206 ALA A CA 1
ATOM 1559 C C . ALA A 1 206 ? -0.599 9.836 -14.490 1.00 91.25 206 ALA A C 1
ATOM 1561 O O . ALA A 1 206 ? -1.694 10.237 -14.861 1.00 91.25 206 ALA A O 1
ATOM 1562 N N . TRP A 1 207 ? -0.443 8.977 -13.482 1.00 93.44 207 TRP A N 1
ATOM 1563 C CA . TRP A 1 207 ? -1.535 8.365 -12.730 1.00 93.44 207 TRP A CA 1
ATOM 1564 C C . TRP A 1 207 ? -2.444 9.411 -12.082 1.00 93.44 207 TRP A C 1
ATOM 1566 O O . TRP A 1 207 ? -3.655 9.343 -12.250 1.00 93.44 207 TRP A O 1
ATOM 1576 N N . ARG A 1 208 ? -1.876 10.440 -11.437 1.00 90.56 208 ARG A N 1
ATOM 1577 C CA . ARG A 1 208 ? -2.653 11.514 -10.804 1.00 90.56 208 ARG A CA 1
ATOM 1578 C C . ARG A 1 208 ? -3.610 12.173 -11.791 1.00 90.56 208 ARG A C 1
ATOM 1580 O O . ARG A 1 208 ? -4.748 12.388 -11.429 1.00 90.56 208 ARG A O 1
ATOM 1587 N N . ARG A 1 209 ? -3.189 12.426 -13.035 1.00 88.81 209 ARG A N 1
ATOM 1588 C CA . ARG A 1 209 ? -4.047 13.049 -14.063 1.00 88.81 209 ARG A CA 1
ATOM 1589 C C . ARG A 1 209 ? -5.286 12.224 -14.418 1.00 88.81 209 ARG A C 1
ATOM 1591 O O . ARG A 1 209 ? -6.219 12.791 -14.965 1.00 88.81 209 ARG A O 1
ATOM 1598 N N . ASN A 1 210 ? -5.277 10.921 -14.145 1.00 85.75 210 ASN A N 1
ATOM 1599 C CA . ASN A 1 210 ? -6.408 10.036 -14.413 1.00 85.75 210 ASN A CA 1
ATOM 1600 C C . ASN A 1 210 ? -7.390 9.952 -13.230 1.00 85.75 210 ASN A C 1
ATOM 1602 O O . ASN A 1 210 ? -8.488 9.442 -13.412 1.00 85.75 210 ASN A O 1
ATOM 1606 N N . PHE A 1 211 ? -6.992 10.403 -12.034 1.00 82.75 211 PHE A N 1
ATOM 1607 C CA . PHE A 1 211 ? -7.737 10.219 -10.779 1.00 82.75 211 PHE A CA 1
ATOM 1608 C C . PHE A 1 211 ? -7.834 11.503 -9.931 1.00 82.75 211 PHE A C 1
ATOM 1610 O O . PHE A 1 211 ? -8.123 11.424 -8.737 1.00 82.75 211 PHE A O 1
ATOM 1617 N N . SER A 1 212 ? -7.532 12.673 -10.506 1.00 67.44 212 SER A N 1
ATOM 1618 C CA . SER A 1 212 ? -7.555 13.980 -9.830 1.00 67.44 212 SER A CA 1
ATOM 1619 C C . SER A 1 212 ? -8.514 14.952 -10.473 1.00 67.44 212 SER A C 1
ATOM 1621 O O . SER A 1 212 ? -8.478 14.984 -11.723 1.00 67.44 212 SER A O 1
#